Protein AF-A0A1H0E8E6-F1 (afdb_monomer)

Structure (mmCIF, N/CA/C/O backbone):
data_AF-A0A1H0E8E6-F1
#
_entry.id   AF-A0A1H0E8E6-F1
#
loop_
_atom_site.group_PDB
_atom_site.id
_atom_site.type_symbol
_atom_site.label_atom_id
_atom_site.label_alt_id
_atom_site.label_comp_id
_atom_site.label_asym_id
_atom_site.label_entity_id
_atom_site.label_seq_id
_atom_site.pdbx_PDB_ins_code
_atom_site.Cartn_x
_atom_site.Cartn_y
_atom_site.Cartn_z
_atom_site.occupancy
_atom_site.B_iso_or_equiv
_atom_site.auth_seq_id
_atom_site.auth_comp_id
_atom_site.auth_asym_id
_atom_site.auth_atom_id
_atom_site.pdbx_PDB_model_num
ATOM 1 N N . MET A 1 1 ? -6.137 29.095 34.465 1.00 36.78 1 MET A N 1
ATOM 2 C CA . MET A 1 1 ? -5.886 27.649 34.285 1.00 36.78 1 MET A CA 1
ATOM 3 C C . MET A 1 1 ? -6.067 27.337 32.809 1.00 36.78 1 MET A C 1
ATOM 5 O O . MET A 1 1 ? -7.173 27.470 32.305 1.00 36.78 1 MET A O 1
ATOM 9 N N . ALA A 1 2 ? -4.967 27.095 32.094 1.00 35.12 2 ALA A N 1
ATOM 10 C CA . ALA A 1 2 ? -4.982 26.910 30.646 1.00 35.12 2 ALA A CA 1
ATOM 11 C C . ALA A 1 2 ? -5.512 25.514 30.296 1.00 35.12 2 ALA A C 1
ATOM 13 O O . ALA A 1 2 ? -5.062 24.513 30.846 1.00 35.12 2 ALA A O 1
ATOM 14 N N . ASN A 1 3 ? -6.486 25.474 29.391 1.00 33.34 3 ASN A N 1
ATOM 15 C CA . ASN A 1 3 ? -7.165 24.266 28.952 1.00 33.34 3 ASN A CA 1
ATOM 16 C C . ASN A 1 3 ? -6.250 23.501 27.978 1.00 33.34 3 ASN A C 1
ATOM 18 O O . ASN A 1 3 ? -6.238 23.770 26.777 1.00 33.34 3 ASN A O 1
ATOM 22 N N . THR A 1 4 ? -5.441 22.570 28.484 1.00 39.91 4 THR A N 1
ATOM 23 C CA . THR A 1 4 ? -4.653 21.640 27.663 1.00 39.91 4 THR A CA 1
ATOM 24 C C . THR A 1 4 ? -5.557 20.525 27.152 1.00 39.91 4 THR A C 1
ATOM 26 O O . THR A 1 4 ? -5.502 19.396 27.630 1.00 39.91 4 THR A O 1
ATOM 29 N N . ASN A 1 5 ? -6.412 20.842 26.183 1.00 38.50 5 ASN A N 1
ATOM 30 C CA . ASN A 1 5 ? -7.108 19.827 25.398 1.00 38.50 5 ASN A CA 1
ATOM 31 C C . ASN A 1 5 ? -6.489 19.766 23.999 1.00 38.50 5 ASN A C 1
ATOM 33 O O . ASN A 1 5 ? -7.130 20.028 22.981 1.00 38.50 5 ASN A O 1
ATOM 37 N N . THR A 1 6 ? -5.189 19.466 23.963 1.00 39.91 6 THR A N 1
ATOM 38 C CA . THR A 1 6 ? -4.508 19.041 22.742 1.00 39.91 6 THR A CA 1
ATOM 39 C C . THR A 1 6 ? -4.968 17.616 22.480 1.00 39.91 6 THR A C 1
ATOM 41 O O . THR A 1 6 ? -4.371 16.659 22.959 1.00 39.91 6 THR A O 1
ATOM 44 N N . ALA A 1 7 ? -6.094 17.481 21.782 1.00 40.56 7 ALA A N 1
ATOM 45 C CA . ALA A 1 7 ? -6.591 16.201 21.315 1.00 40.56 7 ALA A CA 1
ATOM 46 C C . ALA A 1 7 ? -5.506 15.536 20.458 1.00 40.56 7 ALA A C 1
ATOM 48 O O . ALA A 1 7 ? -5.274 15.918 19.308 1.00 40.56 7 ALA A O 1
ATOM 49 N N . THR A 1 8 ? -4.828 14.546 21.032 1.00 44.50 8 THR A N 1
ATOM 50 C CA . THR A 1 8 ? -3.978 13.593 20.329 1.00 44.50 8 THR A CA 1
ATOM 51 C C . THR A 1 8 ? -4.896 12.817 19.392 1.00 44.50 8 THR A C 1
ATOM 53 O O . THR A 1 8 ? -5.482 11.804 19.760 1.00 44.50 8 THR A O 1
ATOM 56 N N . ALA A 1 9 ? -5.118 13.336 18.184 1.00 48.50 9 ALA A N 1
ATOM 57 C CA . ALA A 1 9 ? -5.729 12.559 17.122 1.00 48.50 9 ALA A CA 1
ATOM 58 C C . ALA A 1 9 ? -4.851 11.318 16.951 1.00 48.50 9 ALA A C 1
ATOM 60 O O . ALA A 1 9 ? -3.698 11.457 16.545 1.00 48.50 9 ALA A O 1
ATOM 61 N N . GLU A 1 10 ? -5.355 10.145 17.339 1.00 54.78 10 GLU A N 1
ATOM 62 C CA . GLU A 1 10 ? -4.597 8.897 17.291 1.00 54.78 10 GLU A CA 1
ATOM 63 C C . GLU A 1 10 ? -4.041 8.707 15.877 1.00 54.78 10 GLU A C 1
ATOM 65 O O . GLU A 1 10 ? -4.764 8.421 14.914 1.00 54.78 10 GLU A O 1
ATOM 70 N N . LEU A 1 11 ? -2.740 8.961 15.733 1.00 66.81 11 LEU A N 1
ATOM 71 C CA . LEU A 1 11 ? -2.023 8.796 14.483 1.00 66.81 11 LEU A CA 1
ATOM 72 C C . LEU A 1 11 ? -2.101 7.316 14.136 1.00 66.81 11 LEU A C 1
ATOM 74 O O . LEU A 1 11 ? -1.538 6.474 14.830 1.00 66.81 11 LEU A O 1
ATOM 78 N N . ARG A 1 12 ? -2.837 6.993 13.069 1.00 79.38 12 ARG A N 1
ATOM 79 C CA . ARG A 1 12 ? -2.950 5.607 12.615 1.00 79.38 12 ARG A CA 1
ATOM 80 C C . ARG A 1 12 ? -1.549 5.088 12.291 1.00 79.38 12 ARG A C 1
ATOM 82 O O . ARG A 1 12 ? -0.876 5.722 11.469 1.00 79.38 12 ARG A O 1
ATOM 89 N N . PRO A 1 13 ? -1.122 3.966 12.892 1.00 90.81 13 PRO A N 1
ATOM 90 C CA . PRO A 1 13 ? 0.206 3.439 12.654 1.00 90.81 13 PRO A CA 1
ATOM 91 C C . PRO A 1 13 ? 0.375 3.030 11.193 1.00 90.81 13 PRO A C 1
ATOM 93 O O . PRO A 1 13 ? -0.565 2.588 10.525 1.00 90.81 13 PRO A O 1
ATOM 96 N N . TYR A 1 14 ? 1.602 3.153 10.709 1.00 94.50 14 TYR A N 1
ATOM 97 C CA . TYR A 1 14 ? 2.005 2.682 9.399 1.00 94.50 14 TYR A CA 1
ATOM 98 C C . TYR A 1 14 ? 2.439 1.218 9.459 1.00 94.50 14 TYR A C 1
ATOM 100 O O . TYR A 1 14 ? 2.949 0.714 10.460 1.00 94.50 14 TYR A O 1
ATOM 108 N N . THR A 1 15 ? 2.226 0.533 8.343 1.00 96.31 15 THR A N 1
ATOM 109 C CA . THR A 1 15 ? 2.758 -0.794 8.048 1.00 96.31 15 THR A CA 1
ATOM 110 C C . THR A 1 15 ? 3.561 -0.713 6.760 1.00 96.31 15 THR A C 1
ATOM 112 O O . THR A 1 15 ? 3.029 -0.272 5.736 1.00 96.31 15 THR A O 1
ATOM 115 N N . VAL A 1 16 ? 4.820 -1.138 6.810 1.00 96.56 16 VAL A N 1
ATOM 116 C CA . VAL A 1 16 ? 5.648 -1.392 5.627 1.00 96.56 16 VAL A CA 1
ATOM 117 C C . VAL A 1 16 ? 5.399 -2.829 5.187 1.00 96.56 16 VAL A C 1
ATOM 119 O O . VAL A 1 16 ? 5.372 -3.749 6.006 1.00 96.56 16 VAL A O 1
ATOM 122 N N . TYR A 1 17 ? 5.164 -3.020 3.897 1.00 96.06 17 TYR A N 1
ATOM 123 C CA . TYR A 1 17 ? 4.836 -4.302 3.292 1.00 96.06 17 TYR A CA 1
ATOM 124 C C . TYR A 1 17 ? 5.606 -4.492 1.990 1.00 96.06 17 TYR A C 1
ATOM 126 O O . TYR A 1 17 ? 6.064 -3.533 1.363 1.00 96.06 17 TYR A O 1
ATOM 134 N N . VAL A 1 18 ? 5.683 -5.743 1.557 1.00 95.81 18 VAL A N 1
ATOM 135 C CA . VAL A 1 18 ? 6.229 -6.119 0.255 1.00 95.81 18 VAL A CA 1
ATOM 136 C C . VAL A 1 18 ? 5.173 -6.794 -0.603 1.00 95.81 18 VAL A C 1
ATOM 138 O O . VAL A 1 18 ? 4.293 -7.481 -0.083 1.00 95.81 18 VAL A O 1
ATOM 141 N N . LEU A 1 19 ? 5.256 -6.600 -1.918 1.00 96.12 19 LEU A N 1
ATOM 142 C CA . LEU A 1 19 ? 4.539 -7.408 -2.898 1.00 96.12 19 LEU A CA 1
ATOM 143 C C . LEU A 1 19 ? 5.484 -8.439 -3.496 1.00 96.12 19 LEU A C 1
ATOM 145 O O . LEU A 1 19 ? 6.613 -8.112 -3.859 1.00 96.12 19 LEU A O 1
ATOM 149 N N . TYR A 1 20 ? 4.991 -9.658 -3.647 1.00 94.44 20 TYR A N 1
ATOM 150 C CA . TYR A 1 20 ? 5.727 -10.771 -4.231 1.00 94.44 20 TYR A CA 1
ATOM 151 C C . TYR A 1 20 ? 4.773 -11.655 -5.034 1.00 94.44 20 TYR A C 1
ATOM 153 O O . TYR A 1 20 ? 3.546 -11.557 -4.911 1.00 94.44 20 TYR A O 1
ATOM 161 N N . VAL A 1 21 ? 5.343 -12.492 -5.893 1.00 92.44 21 VAL A N 1
ATOM 162 C CA . VAL A 1 21 ? 4.602 -13.523 -6.621 1.00 92.44 21 VAL A CA 1
ATOM 163 C C . VAL A 1 21 ? 4.651 -14.809 -5.817 1.00 92.44 21 VAL A C 1
ATOM 165 O O . VAL A 1 21 ? 5.698 -15.156 -5.281 1.00 92.44 21 VAL A O 1
ATOM 168 N N . ASP A 1 22 ? 3.537 -15.528 -5.755 1.00 82.81 22 ASP A N 1
ATOM 169 C CA . ASP A 1 22 ? 3.496 -16.826 -5.090 1.00 82.81 22 ASP A CA 1
ATOM 170 C C . ASP A 1 22 ? 4.581 -17.784 -5.622 1.00 82.81 22 ASP A C 1
ATOM 172 O O . ASP A 1 22 ? 4.783 -17.903 -6.835 1.00 82.81 22 ASP A O 1
ATOM 176 N N . GLY A 1 23 ? 5.311 -18.424 -4.706 1.00 75.38 23 GLY A N 1
ATOM 177 C CA . GLY A 1 23 ? 6.475 -19.261 -5.023 1.00 75.38 23 GLY A CA 1
ATOM 178 C C . GLY A 1 23 ? 7.781 -18.511 -5.334 1.00 75.38 23 GLY A C 1
ATOM 179 O O . GLY A 1 23 ? 8.785 -19.163 -5.606 1.00 75.38 23 GLY A O 1
ATOM 180 N N . ILE A 1 24 ? 7.808 -17.172 -5.280 1.00 77.50 24 ILE A N 1
ATOM 181 C CA . ILE A 1 24 ? 9.027 -16.357 -5.410 1.00 77.50 24 ILE A CA 1
ATOM 182 C C . ILE A 1 24 ? 9.332 -15.690 -4.065 1.00 77.50 24 ILE A C 1
ATOM 184 O O . ILE A 1 24 ? 8.506 -14.955 -3.527 1.00 77.50 24 ILE A O 1
ATOM 188 N N . SER A 1 25 ? 10.529 -15.936 -3.526 1.00 75.75 25 SER A N 1
AT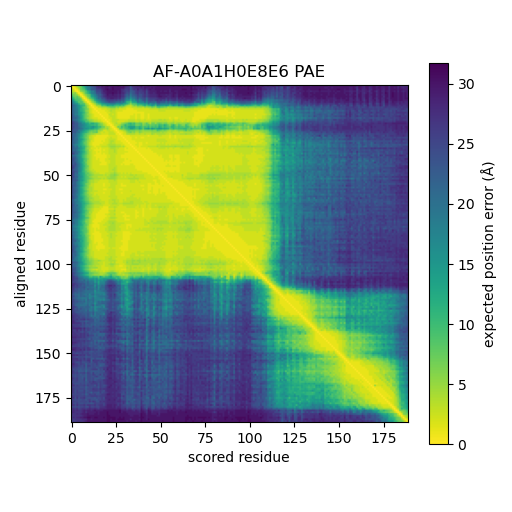OM 189 C CA . SER A 1 25 ? 10.959 -15.429 -2.213 1.00 75.75 25 SER A CA 1
ATOM 190 C C . SER A 1 25 ? 11.457 -13.983 -2.230 1.00 75.75 25 SER A C 1
ATOM 192 O O . SER A 1 25 ? 11.581 -13.372 -1.172 1.00 75.75 25 SER A O 1
ATOM 194 N N . VAL A 1 26 ? 11.737 -13.425 -3.411 1.00 86.44 26 VAL A N 1
ATOM 195 C CA . VAL A 1 26 ? 12.200 -12.041 -3.552 1.00 86.44 26 VAL A CA 1
ATOM 196 C C . VAL A 1 26 ? 11.030 -11.087 -3.803 1.00 86.44 26 VAL A C 1
ATOM 198 O O . VAL A 1 26 ? 10.140 -11.388 -4.609 1.00 86.44 26 VAL A O 1
ATOM 201 N N . PRO A 1 27 ? 11.003 -9.921 -3.140 1.00 91.06 27 PRO A N 1
ATOM 202 C CA . PRO A 1 27 ? 9.955 -8.946 -3.364 1.00 91.06 27 PRO A CA 1
ATOM 203 C C . PRO A 1 27 ? 10.128 -8.271 -4.720 1.00 91.06 27 PRO A C 1
ATOM 205 O O . PRO A 1 27 ? 11.232 -8.074 -5.215 1.00 91.06 27 PRO A O 1
ATOM 208 N N . SER A 1 28 ? 9.007 -7.874 -5.307 1.00 93.81 28 SER A N 1
ATOM 209 C CA . SER A 1 28 ? 8.963 -7.085 -6.538 1.00 93.81 28 SER A CA 1
ATOM 210 C C . SER A 1 28 ? 8.551 -5.639 -6.285 1.00 93.81 28 SER A C 1
ATOM 212 O O . SER A 1 28 ? 8.649 -4.816 -7.185 1.00 93.81 28 SER A O 1
ATOM 214 N N . TYR A 1 29 ? 8.061 -5.307 -5.091 1.00 95.50 29 TYR A N 1
ATOM 215 C CA . TYR A 1 29 ? 7.739 -3.936 -4.702 1.00 95.50 29 TYR A CA 1
ATOM 216 C C . TYR A 1 29 ? 7.734 -3.808 -3.182 1.00 95.50 29 TYR A C 1
ATOM 218 O O . TYR A 1 29 ? 7.258 -4.705 -2.488 1.00 95.50 29 TYR A O 1
ATOM 226 N N . VAL A 1 30 ? 8.206 -2.674 -2.684 1.00 95.44 30 VAL A N 1
ATOM 227 C CA . VAL A 1 30 ? 8.159 -2.278 -1.276 1.00 95.44 30 VAL A CA 1
ATOM 228 C C . VAL A 1 30 ? 7.249 -1.065 -1.165 1.00 95.44 30 VAL A C 1
ATOM 230 O O . VAL A 1 30 ? 7.343 -0.138 -1.970 1.00 95.44 30 VAL A O 1
ATOM 233 N N . GLY A 1 31 ? 6.355 -1.052 -0.186 1.00 94.50 31 GLY A N 1
ATOM 234 C CA . GLY A 1 31 ? 5.513 0.107 0.056 1.00 94.50 31 GLY A CA 1
ATOM 235 C C . GLY A 1 31 ? 5.091 0.220 1.507 1.00 94.50 31 GLY A C 1
ATOM 236 O O . GLY A 1 31 ? 5.227 -0.713 2.294 1.00 94.50 31 GLY A O 1
ATOM 237 N N . ARG A 1 32 ? 4.480 1.350 1.852 1.00 94.69 32 ARG A N 1
ATOM 238 C CA . ARG A 1 32 ? 3.861 1.559 3.167 1.00 94.69 32 ARG A CA 1
ATOM 239 C C . ARG A 1 32 ? 2.398 1.962 3.094 1.00 94.69 32 ARG A C 1
ATOM 241 O O . ARG A 1 32 ? 1.900 2.456 2.078 1.00 94.69 32 ARG A O 1
ATOM 248 N N . THR A 1 33 ? 1.669 1.733 4.180 1.00 94.12 33 THR A N 1
ATOM 249 C CA . THR A 1 33 ? 0.246 2.067 4.270 1.00 94.12 33 THR A CA 1
ATOM 250 C C . THR A 1 33 ? -0.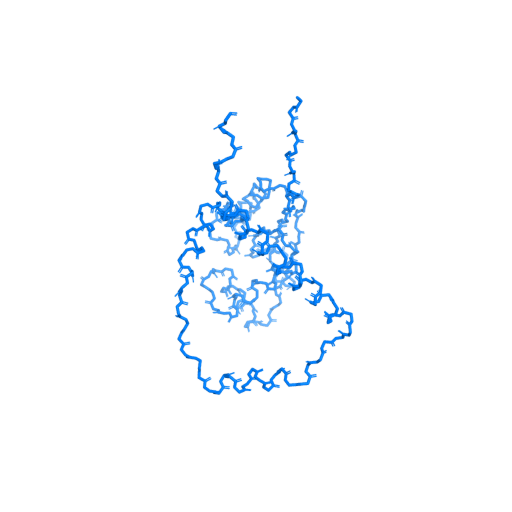212 2.280 5.714 1.00 94.12 33 THR A C 1
ATOM 252 O O . THR A 1 33 ? 0.333 1.683 6.629 1.00 94.12 33 THR A O 1
ATOM 255 N N . VAL A 1 34 ? -1.238 3.115 5.908 1.00 93.25 34 VAL A N 1
ATOM 256 C CA . VAL A 1 34 ? -2.005 3.240 7.171 1.00 93.25 34 VAL A CA 1
ATOM 257 C C . VAL A 1 34 ? -3.267 2.368 7.182 1.00 93.25 34 VAL A C 1
ATOM 259 O O . VAL A 1 34 ? -4.070 2.406 8.112 1.00 93.25 34 VAL A O 1
ATOM 262 N N . MET A 1 35 ? -3.527 1.665 6.079 1.00 92.75 35 MET A N 1
ATOM 263 C CA . MET A 1 35 ? -4.639 0.729 5.941 1.00 92.75 35 MET A CA 1
ATOM 264 C C . MET A 1 35 ? -4.134 -0.687 6.222 1.00 92.75 35 MET A C 1
ATOM 266 O O . MET A 1 35 ? -2.935 -0.920 6.313 1.00 92.75 35 MET A O 1
ATOM 270 N N . THR A 1 36 ? -5.031 -1.670 6.288 1.00 94.31 36 THR A N 1
ATOM 271 C CA . THR A 1 36 ? -4.580 -3.067 6.297 1.00 94.31 36 THR A CA 1
ATOM 272 C C . THR A 1 36 ? -3.896 -3.415 4.972 1.00 94.31 36 THR A C 1
ATOM 274 O O . THR A 1 36 ? -4.312 -2.947 3.904 1.00 94.31 36 THR A O 1
ATOM 277 N N . VAL A 1 37 ? -2.880 -4.279 5.024 1.00 95.75 37 VAL A N 1
ATOM 278 C CA . VAL A 1 37 ? -2.130 -4.729 3.837 1.00 95.75 37 VAL A CA 1
ATOM 279 C C . VAL A 1 37 ? -3.062 -5.347 2.789 1.00 95.75 37 VAL A C 1
ATOM 281 O O . VAL A 1 37 ? -2.960 -5.021 1.609 1.00 95.75 37 VAL A O 1
ATOM 284 N N . THR A 1 38 ? -4.071 -6.119 3.205 1.00 96.19 38 THR A N 1
ATOM 285 C CA . THR A 1 38 ? -5.103 -6.669 2.307 1.00 96.19 38 THR A CA 1
ATOM 286 C C . THR A 1 38 ? -5.880 -5.577 1.567 1.00 96.19 38 THR A C 1
ATOM 288 O O . THR A 1 38 ? -6.094 -5.670 0.356 1.00 96.19 38 THR A O 1
ATOM 291 N N . LYS A 1 39 ? -6.293 -4.505 2.264 1.00 96.25 39 LYS A N 1
ATOM 292 C CA . LYS A 1 39 ? -6.985 -3.371 1.628 1.00 96.25 39 LYS A CA 1
ATOM 293 C C . LYS A 1 39 ? -6.064 -2.652 0.646 1.00 96.25 39 LYS A C 1
ATOM 295 O O . LYS A 1 39 ? -6.514 -2.280 -0.438 1.00 96.25 39 LYS A O 1
ATOM 300 N N . ARG A 1 40 ? -4.785 -2.490 0.992 1.00 96.25 40 ARG A N 1
ATOM 301 C CA . ARG A 1 40 ? -3.792 -1.860 0.117 1.00 96.25 40 ARG A CA 1
ATOM 302 C C . ARG A 1 40 ? -3.502 -2.697 -1.132 1.00 96.25 40 ARG A C 1
ATOM 304 O O . ARG A 1 40 ? -3.492 -2.140 -2.226 1.00 96.25 40 ARG A O 1
ATOM 311 N N . LEU A 1 41 ? -3.373 -4.016 -0.999 1.00 96.88 41 LEU A N 1
ATOM 312 C CA . LEU A 1 41 ? -3.244 -4.940 -2.128 1.00 96.88 41 LEU A CA 1
ATOM 313 C C . LEU A 1 41 ? -4.448 -4.839 -3.074 1.00 96.88 41 LEU A C 1
ATOM 315 O O . LEU A 1 41 ? -4.281 -4.728 -4.288 1.00 96.88 41 LEU A O 1
ATOM 319 N N . ASN A 1 42 ? -5.667 -4.807 -2.532 1.00 97.12 42 ASN A N 1
ATOM 320 C CA . ASN A 1 42 ? -6.874 -4.631 -3.340 1.00 97.12 42 ASN A CA 1
ATOM 321 C C . ASN A 1 42 ? -6.922 -3.264 -4.037 1.00 97.12 42 ASN A C 1
ATOM 323 O O . ASN A 1 42 ? -7.373 -3.181 -5.180 1.00 97.12 42 ASN A O 1
ATOM 327 N N . ALA A 1 43 ? -6.434 -2.201 -3.393 1.00 96.12 43 ALA A N 1
ATOM 328 C CA . ALA A 1 43 ? -6.287 -0.897 -4.034 1.00 96.12 43 ALA A CA 1
ATOM 329 C C . ALA A 1 43 ? -5.317 -0.969 -5.226 1.00 96.12 43 ALA A C 1
ATOM 331 O O . ALA A 1 43 ? -5.690 -0.558 -6.321 1.00 96.12 43 ALA A O 1
ATOM 332 N N . HIS A 1 44 ? -4.141 -1.582 -5.059 1.00 96.81 44 HIS A N 1
ATOM 333 C CA . HIS A 1 44 ? -3.192 -1.793 -6.157 1.00 96.81 44 HIS A CA 1
ATOM 334 C C . HIS A 1 44 ? -3.788 -2.613 -7.308 1.00 96.81 44 HIS A C 1
ATOM 336 O O . HIS A 1 44 ? -3.681 -2.213 -8.465 1.00 96.81 44 HIS A O 1
ATOM 342 N N . ARG A 1 45 ? -4.495 -3.713 -7.011 1.00 96.50 45 ARG A N 1
ATOM 343 C CA . ARG A 1 45 ? -5.199 -4.519 -8.028 1.00 96.50 45 ARG A CA 1
ATOM 344 C C . ARG A 1 45 ? -6.233 -3.693 -8.797 1.00 96.50 45 ARG A C 1
ATOM 346 O O . ARG A 1 45 ? -6.338 -3.809 -10.018 1.00 96.50 45 ARG A O 1
ATOM 353 N N . ASN A 1 46 ? -6.992 -2.852 -8.096 1.00 96.81 46 ASN A N 1
ATOM 354 C CA . ASN A 1 46 ? -7.987 -1.981 -8.713 1.00 96.81 46 ASN A CA 1
ATOM 355 C C . ASN A 1 46 ? -7.351 -0.913 -9.608 1.00 96.81 46 ASN A C 1
ATOM 357 O O . ASN A 1 46 ? -7.837 -0.704 -10.716 1.00 96.81 46 ASN A O 1
ATOM 361 N N . GLU A 1 47 ? -6.277 -0.265 -9.164 1.00 96.31 47 GLU A N 1
ATOM 362 C CA . GLU A 1 47 ? -5.564 0.740 -9.962 1.00 96.31 47 GLU A CA 1
ATOM 363 C C . GLU A 1 47 ? -4.848 0.119 -11.170 1.00 96.31 47 GLU A C 1
ATOM 365 O O . GLU A 1 47 ? -4.900 0.670 -12.271 1.00 96.31 47 GLU A O 1
ATOM 370 N N . ALA A 1 48 ? -4.280 -1.080 -11.016 1.00 96.19 48 ALA A N 1
ATOM 371 C CA . ALA A 1 48 ? -3.730 -1.848 -12.127 1.00 96.19 48 ALA A CA 1
ATOM 372 C C . ALA A 1 48 ? -4.793 -2.171 -13.181 1.00 96.19 48 ALA A C 1
ATOM 374 O O . ALA A 1 48 ? -4.560 -1.936 -14.367 1.00 96.19 48 ALA A O 1
ATOM 375 N N . ARG A 1 49 ? -5.984 -2.614 -12.752 1.00 95.88 49 ARG A N 1
ATOM 376 C CA . ARG A 1 49 ? -7.131 -2.877 -13.638 1.00 95.88 49 ARG A CA 1
ATOM 377 C C . ARG A 1 49 ? -7.621 -1.626 -14.372 1.00 95.88 49 ARG A C 1
ATOM 379 O O . ARG A 1 49 ? -8.092 -1.743 -15.494 1.00 95.88 49 ARG A O 1
ATOM 386 N N . LYS A 1 50 ? -7.521 -0.446 -13.755 1.00 96.12 50 LYS A N 1
ATOM 387 C CA . LYS A 1 50 ? -7.888 0.837 -14.379 1.00 96.12 50 LYS A CA 1
ATOM 388 C C . LYS A 1 50 ? -6.846 1.357 -15.376 1.00 96.12 50 LYS A C 1
ATOM 390 O O . LYS A 1 50 ? -7.083 2.394 -15.983 1.00 96.12 50 LYS A O 1
ATOM 395 N N . GLY A 1 51 ? -5.705 0.683 -15.526 1.00 93.94 51 GLY A N 1
ATOM 396 C CA . GLY A 1 51 ? -4.646 1.119 -16.436 1.00 93.94 51 GLY A CA 1
ATOM 397 C C . GLY A 1 51 ? -3.767 2.232 -15.868 1.00 93.94 51 GLY A C 1
ATOM 398 O O . GLY A 1 51 ? -3.204 3.009 -16.629 1.00 93.94 51 GLY A O 1
ATOM 399 N N . SER A 1 52 ? -3.633 2.329 -14.540 1.00 94.56 52 SER A N 1
ATOM 400 C CA . SER A 1 52 ? -2.702 3.285 -13.933 1.00 94.56 52 SER A CA 1
ATOM 401 C C . SER A 1 52 ? -1.273 3.107 -14.496 1.00 94.56 52 SER A C 1
ATOM 403 O O . SER A 1 52 ? -0.837 1.956 -14.655 1.00 94.56 52 SER A O 1
ATOM 405 N N . PRO A 1 53 ? -0.547 4.213 -14.778 1.00 92.69 53 PRO A N 1
ATOM 406 C CA . PRO A 1 53 ? 0.742 4.183 -15.474 1.00 92.69 53 PRO A CA 1
ATOM 407 C C . PRO A 1 53 ? 1.936 3.865 -14.562 1.00 92.69 53 PRO A C 1
ATOM 409 O O . PRO A 1 53 ? 3.069 3.842 -15.026 1.00 92.69 53 PRO A O 1
ATOM 412 N N . TYR A 1 54 ? 1.725 3.653 -13.259 1.00 91.69 54 TYR A N 1
ATOM 413 C CA . TYR A 1 54 ? 2.836 3.368 -12.348 1.00 91.69 54 TYR A CA 1
ATOM 414 C C . TYR A 1 54 ? 3.451 1.980 -12.615 1.00 91.69 54 TYR A C 1
ATOM 416 O O . TYR A 1 54 ? 2.692 1.017 -12.769 1.00 91.69 54 TYR A O 1
ATOM 424 N N . PRO A 1 55 ? 4.790 1.825 -12.564 1.00 93.31 55 PRO A N 1
ATOM 425 C CA . PRO A 1 55 ? 5.459 0.556 -12.883 1.00 93.31 55 PRO A CA 1
ATOM 426 C C . PRO A 1 55 ? 4.998 -0.644 -12.054 1.00 93.31 55 PRO A C 1
ATOM 428 O O . PRO A 1 55 ? 4.825 -1.732 -12.593 1.00 93.31 55 PRO A O 1
ATOM 431 N N . VAL A 1 56 ? 4.691 -0.454 -10.766 1.00 94.44 56 VAL A N 1
ATOM 432 C CA . VAL A 1 56 ? 4.110 -1.520 -9.927 1.00 94.44 56 VAL A CA 1
ATOM 433 C C . VAL A 1 56 ? 2.782 -2.042 -10.492 1.00 94.44 56 VAL A C 1
ATOM 435 O O . VAL A 1 56 ? 2.511 -3.237 -10.451 1.00 94.44 56 VAL A O 1
ATOM 438 N N . HIS A 1 57 ? 1.952 -1.171 -11.067 1.00 96.06 57 HIS A N 1
ATOM 439 C CA . HIS A 1 57 ? 0.667 -1.554 -11.644 1.00 96.06 57 HIS A CA 1
ATOM 440 C C . HIS A 1 57 ? 0.832 -2.259 -12.991 1.00 96.06 57 HIS A C 1
ATOM 442 O O . HIS A 1 57 ? 0.095 -3.201 -13.275 1.00 96.06 57 HIS A O 1
ATOM 448 N N . GLU A 1 58 ? 1.807 -1.840 -13.795 1.00 94.81 58 GLU A N 1
ATOM 449 C CA . GLU A 1 58 ? 2.189 -2.543 -15.020 1.00 94.81 58 GLU A CA 1
ATOM 450 C C . GLU A 1 58 ? 2.730 -3.942 -14.725 1.00 94.81 58 GLU A C 1
ATOM 452 O O . GLU A 1 58 ? 2.250 -4.921 -15.297 1.00 94.81 58 GLU A O 1
ATOM 457 N N . TRP A 1 59 ? 3.648 -4.052 -13.765 1.00 95.06 59 TRP A N 1
ATOM 458 C CA . TRP A 1 59 ? 4.157 -5.330 -13.282 1.00 95.06 59 TRP A CA 1
ATOM 459 C C . TRP A 1 59 ? 3.018 -6.249 -12.820 1.00 95.06 59 TRP A C 1
ATOM 461 O O . TRP A 1 59 ? 2.941 -7.396 -13.256 1.00 95.06 59 TRP A O 1
ATOM 471 N N . MET A 1 60 ? 2.063 -5.744 -12.029 1.00 95.50 60 MET A N 1
ATOM 472 C CA . MET A 1 60 ? 0.905 -6.538 -11.599 1.00 95.50 60 MET A CA 1
ATOM 473 C C . MET A 1 60 ? 0.023 -7.011 -12.761 1.00 95.50 60 MET A C 1
ATOM 475 O O . MET A 1 60 ? -0.499 -8.126 -12.698 1.00 95.50 60 MET A O 1
ATOM 479 N N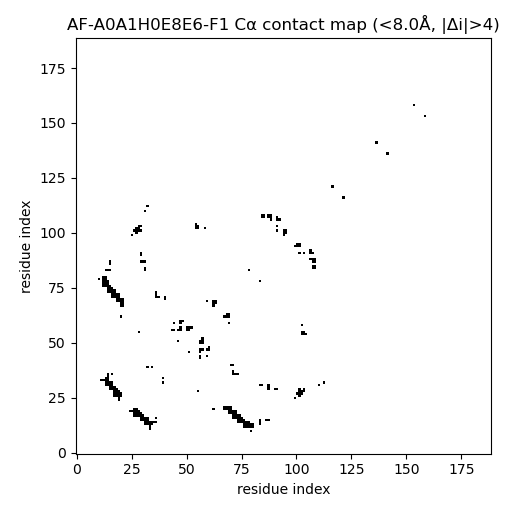 . ARG A 1 61 ? -0.164 -6.197 -13.813 1.00 96.25 61 ARG A N 1
ATOM 480 C CA . ARG A 1 61 ? -0.898 -6.624 -15.018 1.00 96.25 61 ARG A CA 1
ATOM 481 C C . ARG A 1 61 ? -0.172 -7.770 -15.719 1.00 96.25 61 ARG A C 1
ATOM 483 O O . ARG A 1 61 ? -0.792 -8.802 -15.951 1.00 96.25 61 ARG A O 1
ATOM 490 N N . ARG A 1 62 ? 1.142 -7.637 -15.925 1.00 94.50 62 ARG A N 1
ATOM 491 C CA . ARG A 1 62 ? 1.984 -8.683 -16.531 1.00 94.50 62 ARG A CA 1
ATOM 492 C C . ARG A 1 62 ? 1.957 -9.985 -15.732 1.00 94.50 62 ARG A C 1
ATOM 494 O O . ARG A 1 62 ? 1.830 -11.058 -16.310 1.00 94.50 62 ARG A O 1
ATOM 501 N N . MET A 1 63 ? 2.032 -9.908 -14.400 1.00 94.12 63 MET A N 1
ATOM 502 C CA . MET A 1 63 ? 1.939 -11.099 -13.546 1.00 94.12 63 MET A CA 1
ATOM 503 C C . MET A 1 63 ? 0.577 -11.782 -13.685 1.00 94.12 63 MET A C 1
ATOM 505 O O . MET A 1 63 ? 0.509 -13.003 -13.798 1.00 94.12 63 MET A O 1
ATOM 509 N N . LYS A 1 64 ? -0.509 -11.004 -13.740 1.00 93.62 64 LYS A N 1
ATOM 510 C CA . LYS A 1 64 ? -1.856 -11.542 -13.948 1.00 93.62 64 LYS A CA 1
ATOM 511 C C . LYS A 1 64 ? -2.004 -12.211 -15.319 1.00 93.62 64 LYS A C 1
ATOM 513 O O . LYS A 1 64 ? -2.590 -13.285 -15.394 1.00 93.62 64 LYS A O 1
ATOM 518 N N . GLU A 1 65 ? -1.493 -11.592 -16.382 1.00 94.19 65 GLU A N 1
ATOM 519 C CA . GLU A 1 65 ? -1.488 -12.157 -17.742 1.00 94.19 65 GLU A CA 1
ATOM 520 C C . GLU A 1 65 ? -0.705 -13.474 -17.806 1.00 94.19 65 GLU A C 1
ATOM 522 O O . GLU A 1 65 ? -1.131 -14.414 -18.467 1.00 94.19 65 GLU A O 1
ATOM 527 N N . ALA A 1 66 ? 0.375 -13.584 -17.030 1.00 93.00 66 ALA A N 1
ATOM 528 C CA . ALA A 1 66 ? 1.148 -14.813 -16.864 1.00 93.00 66 ALA A CA 1
ATOM 529 C C . ALA A 1 66 ? 0.495 -15.855 -15.926 1.00 93.00 66 ALA A C 1
ATOM 531 O O . ALA A 1 66 ? 1.143 -16.834 -15.552 1.00 93.00 66 ALA A O 1
ATOM 532 N N . GLY A 1 67 ? -0.753 -15.645 -15.485 1.00 93.56 67 GLY A N 1
ATOM 533 C CA . GLY A 1 67 ? -1.462 -16.553 -14.575 1.00 93.56 67 GLY A CA 1
ATOM 534 C C . GLY A 1 67 ? -0.878 -16.610 -13.158 1.00 93.56 67 GLY A C 1
ATOM 535 O O . GLY A 1 67 ? -1.131 -17.562 -12.424 1.00 93.56 67 GLY A O 1
ATOM 536 N N . LYS A 1 68 ? -0.073 -15.617 -12.763 1.00 92.94 68 LYS A N 1
ATOM 537 C CA . LYS A 1 68 ? 0.580 -15.556 -11.453 1.00 92.94 68 LYS A CA 1
ATOM 538 C C . LYS A 1 68 ? -0.244 -14.761 -10.443 1.00 92.94 68 LYS A C 1
ATOM 540 O O . LYS A 1 68 ? -0.867 -13.746 -10.764 1.00 92.94 68 LYS A O 1
ATOM 545 N N . THR A 1 69 ? -0.179 -15.188 -9.183 1.00 92.75 69 THR A N 1
ATOM 546 C CA . THR A 1 69 ? -0.858 -14.519 -8.069 1.00 92.75 69 THR A CA 1
ATOM 547 C C . THR A 1 69 ? 0.107 -13.610 -7.321 1.00 92.75 69 THR A C 1
ATOM 549 O O . THR A 1 69 ? 1.109 -14.065 -6.776 1.00 92.75 69 THR A O 1
ATOM 552 N N . VAL A 1 70 ? -0.226 -12.318 -7.262 1.00 94.94 70 VAL A N 1
ATOM 553 C CA . VAL A 1 70 ? 0.491 -11.332 -6.442 1.00 94.94 70 VAL A CA 1
ATOM 554 C C . VAL A 1 70 ? -0.084 -11.312 -5.030 1.00 94.94 70 VAL A C 1
ATOM 556 O O . VAL A 1 70 ? -1.295 -11.114 -4.851 1.00 94.94 70 VAL A O 1
ATOM 559 N N . GLN A 1 71 ? 0.797 -11.461 -4.047 1.00 94.56 71 GLN A N 1
ATOM 560 C CA . GLN A 1 71 ? 0.507 -11.401 -2.619 1.00 94.56 71 GLN A CA 1
ATOM 561 C C . GLN A 1 71 ? 1.176 -10.186 -1.970 1.00 94.56 71 GLN A C 1
ATOM 563 O O . GLN A 1 71 ? 2.047 -9.551 -2.564 1.00 94.56 71 GLN A O 1
ATOM 568 N N . ALA A 1 72 ? 0.730 -9.839 -0.762 1.00 95.50 72 ALA A N 1
ATOM 569 C CA . ALA A 1 72 ? 1.282 -8.742 0.020 1.00 95.50 72 ALA A CA 1
ATOM 570 C C . ALA A 1 72 ? 1.565 -9.208 1.450 1.00 95.50 72 ALA A C 1
ATOM 572 O O . ALA A 1 72 ? 0.652 -9.702 2.112 1.00 95.50 72 ALA A O 1
ATOM 573 N N . LEU A 1 73 ? 2.797 -9.015 1.919 1.00 94.81 73 LEU A N 1
ATOM 574 C CA . LEU A 1 73 ? 3.249 -9.434 3.247 1.00 94.81 73 LEU A CA 1
ATOM 575 C C . LEU A 1 73 ? 3.638 -8.203 4.083 1.00 94.81 73 LEU A C 1
ATOM 577 O O . LEU A 1 73 ? 4.479 -7.426 3.624 1.00 94.81 73 LEU A O 1
ATOM 581 N N . PRO A 1 74 ? 3.053 -7.986 5.277 1.00 96.12 74 PRO A N 1
ATOM 582 C CA . PRO A 1 74 ? 3.571 -6.995 6.219 1.00 96.12 74 PRO A CA 1
ATOM 583 C C . PRO A 1 74 ? 4.971 -7.400 6.694 1.00 96.12 74 PRO A C 1
ATOM 585 O O . PRO A 1 74 ? 5.172 -8.537 7.104 1.00 96.12 74 PRO A O 1
ATOM 588 N N . VAL A 1 75 ? 5.918 -6.462 6.661 1.00 95.31 75 VAL A N 1
ATOM 589 C CA . VAL A 1 75 ? 7.293 -6.671 7.148 1.00 95.31 75 VAL A CA 1
ATOM 590 C C . VAL A 1 75 ? 7.490 -5.982 8.495 1.00 95.31 75 VAL A C 1
ATOM 592 O O . VAL A 1 75 ? 7.973 -6.594 9.438 1.00 95.31 75 VAL A O 1
ATOM 595 N N . TYR A 1 76 ? 7.046 -4.728 8.605 1.00 96.19 76 TYR A N 1
ATOM 596 C CA . TYR A 1 76 ? 7.087 -3.959 9.848 1.00 96.19 76 TYR A CA 1
ATOM 597 C C . TYR A 1 76 ? 5.743 -3.277 10.082 1.00 96.19 76 TYR A C 1
ATOM 599 O O . TYR A 1 76 ? 5.163 -2.698 9.161 1.00 96.19 76 TYR A O 1
ATOM 607 N N . THR A 1 77 ? 5.246 -3.331 11.313 1.00 95.75 77 THR A N 1
ATOM 608 C CA . THR A 1 77 ? 3.939 -2.793 11.724 1.00 95.75 77 THR A CA 1
ATOM 609 C C . THR A 1 77 ? 4.095 -1.810 12.877 1.00 95.75 77 THR A C 1
ATOM 611 O O . THR A 1 77 ? 5.145 -1.767 13.505 1.00 95.75 77 THR A O 1
ATOM 614 N N . ALA A 1 78 ? 3.026 -1.078 13.204 1.00 94.25 78 ALA A N 1
ATOM 615 C CA . ALA A 1 78 ? 2.992 -0.164 14.351 1.00 94.25 78 ALA A CA 1
ATOM 616 C C . ALA A 1 78 ? 4.019 0.984 14.278 1.00 94.25 78 ALA A C 1
ATOM 618 O O . ALA A 1 78 ? 4.432 1.509 15.304 1.00 94.25 78 ALA A O 1
ATOM 619 N N . LEU A 1 79 ? 4.403 1.396 13.066 1.00 91.81 79 LEU A N 1
ATOM 620 C CA . LEU A 1 79 ? 5.412 2.431 12.864 1.00 91.81 79 LEU A CA 1
ATOM 621 C C . LEU A 1 79 ? 4.796 3.831 12.865 1.00 91.81 79 LEU A C 1
ATOM 623 O O . LEU A 1 79 ? 3.708 4.058 12.318 1.00 91.81 79 LEU A O 1
ATOM 627 N N . SER A 1 80 ? 5.533 4.805 13.387 1.00 90.88 80 SER A N 1
ATOM 628 C CA . SER A 1 80 ? 5.318 6.206 13.042 1.00 90.88 80 SER A CA 1
ATOM 629 C C . SER A 1 80 ? 5.590 6.439 11.551 1.00 90.88 80 SER A C 1
ATOM 631 O O . SER A 1 80 ? 6.138 5.596 10.834 1.00 90.88 80 SER A O 1
ATOM 633 N N . ARG A 1 81 ? 5.206 7.615 11.047 1.00 87.00 81 ARG A N 1
ATOM 634 C CA . ARG A 1 81 ? 5.464 7.967 9.647 1.00 87.00 81 ARG A CA 1
ATOM 635 C C . ARG A 1 81 ? 6.961 7.984 9.331 1.00 87.00 81 ARG A C 1
ATOM 637 O O . ARG A 1 81 ? 7.353 7.421 8.318 1.00 87.00 81 ARG A O 1
ATOM 644 N N . THR A 1 82 ? 7.760 8.628 10.178 1.00 87.38 82 THR A N 1
ATOM 645 C CA . THR A 1 82 ? 9.207 8.785 9.984 1.00 87.38 82 THR A CA 1
ATOM 646 C C . THR A 1 82 ? 9.926 7.445 10.026 1.00 87.38 82 THR A C 1
ATOM 648 O O . THR A 1 82 ? 10.782 7.193 9.185 1.00 87.38 82 THR A O 1
ATOM 651 N N . GLU A 1 83 ? 9.531 6.556 10.939 1.00 91.06 83 GLU A N 1
ATOM 652 C CA . GLU A 1 83 ? 10.062 5.190 10.987 1.00 91.06 83 GLU A CA 1
ATOM 653 C C . GLU A 1 83 ? 9.670 4.402 9.736 1.00 91.06 83 GLU A C 1
ATOM 655 O O . GLU A 1 83 ? 10.517 3.757 9.131 1.00 91.06 83 GLU A O 1
ATOM 660 N N . ALA A 1 84 ? 8.409 4.483 9.297 1.00 92.44 84 ALA A N 1
ATOM 661 C CA . ALA A 1 84 ? 7.967 3.797 8.086 1.00 92.44 84 ALA A CA 1
ATOM 662 C C . ALA A 1 84 ? 8.663 4.312 6.820 1.00 92.44 84 ALA A C 1
ATOM 664 O O . ALA A 1 84 ? 8.964 3.509 5.943 1.00 92.44 84 ALA A O 1
ATOM 665 N N . ASP A 1 85 ? 8.914 5.620 6.724 1.00 89.06 85 ASP A N 1
ATOM 666 C CA . ASP A 1 85 ? 9.687 6.222 5.633 1.00 89.06 85 ASP A CA 1
ATOM 667 C C . ASP A 1 85 ? 11.138 5.707 5.651 1.00 89.06 85 ASP A C 1
ATOM 669 O O . ASP A 1 85 ? 11.632 5.242 4.627 1.00 89.06 85 ASP A O 1
ATOM 673 N N . ALA A 1 86 ? 11.799 5.710 6.814 1.00 88.06 86 ALA A N 1
ATOM 674 C CA . ALA A 1 86 ? 13.172 5.221 6.952 1.00 88.06 86 ALA A CA 1
ATOM 675 C C . ALA A 1 86 ? 13.299 3.722 6.625 1.00 88.06 86 ALA A C 1
ATOM 677 O O . ALA A 1 86 ? 14.195 3.325 5.883 1.00 88.06 86 ALA A O 1
ATOM 678 N N . VAL A 1 87 ? 12.376 2.899 7.131 1.00 93.75 87 VAL A N 1
ATOM 679 C CA . VAL A 1 87 ? 12.337 1.453 6.870 1.00 93.75 87 VAL A CA 1
ATOM 680 C C . VAL A 1 87 ? 12.054 1.165 5.395 1.00 93.75 87 VAL A C 1
ATOM 682 O O . VAL A 1 87 ? 12.708 0.308 4.808 1.00 93.75 87 VAL A O 1
ATOM 685 N N . GLU A 1 88 ? 11.110 1.878 4.770 1.00 94.88 88 GLU A N 1
ATOM 686 C CA . GLU A 1 88 ? 10.835 1.750 3.333 1.00 94.88 88 GLU A CA 1
ATOM 687 C C . GLU A 1 88 ? 12.090 2.062 2.505 1.00 94.88 88 GLU A C 1
ATOM 689 O O . GLU A 1 88 ? 12.463 1.253 1.654 1.00 94.88 88 GLU A O 1
ATOM 694 N N . CYS A 1 89 ? 12.771 3.178 2.795 1.00 90.75 89 CYS A N 1
ATOM 695 C CA . CYS A 1 89 ? 14.010 3.554 2.115 1.00 90.75 89 CYS A CA 1
ATOM 696 C C . CYS A 1 89 ? 15.117 2.511 2.296 1.00 90.75 89 CYS A C 1
ATOM 698 O O . CYS A 1 89 ? 15.764 2.122 1.324 1.00 90.75 89 CYS A O 1
ATOM 700 N N . PHE A 1 90 ? 15.312 2.031 3.526 1.00 93.56 90 PHE A N 1
ATOM 701 C CA . PHE A 1 90 ? 16.319 1.022 3.840 1.00 93.56 90 PHE A CA 1
ATOM 702 C C . PHE A 1 90 ? 16.096 -0.265 3.038 1.00 93.56 90 PHE A C 1
ATOM 704 O O . PHE A 1 90 ? 16.996 -0.717 2.339 1.00 93.56 90 PHE A O 1
ATOM 711 N N . ILE A 1 91 ? 14.878 -0.815 3.049 1.00 94.50 91 ILE A N 1
ATOM 712 C CA . ILE A 1 91 ? 14.571 -2.063 2.334 1.00 94.50 91 ILE A CA 1
ATOM 713 C C . ILE A 1 91 ? 14.761 -1.894 0.816 1.00 94.50 91 ILE A C 1
ATOM 715 O O . ILE A 1 91 ? 15.284 -2.789 0.153 1.00 94.50 91 ILE A O 1
ATOM 719 N N . ILE A 1 92 ? 14.348 -0.755 0.249 1.00 93.62 92 ILE A N 1
ATOM 720 C CA . ILE A 1 92 ? 14.546 -0.457 -1.179 1.00 93.62 92 ILE A CA 1
ATOM 721 C C . ILE A 1 92 ? 16.040 -0.405 -1.519 1.00 93.62 92 ILE A C 1
ATOM 723 O O . ILE A 1 92 ? 16.449 -0.977 -2.533 1.00 93.62 92 ILE A O 1
ATOM 727 N N . ALA A 1 93 ? 16.845 0.257 -0.685 1.00 91.94 93 ALA A N 1
ATOM 728 C CA . ALA A 1 93 ? 18.288 0.358 -0.870 1.00 91.94 93 ALA A CA 1
ATOM 729 C C . ALA A 1 93 ? 18.968 -1.019 -0.808 1.00 91.94 93 ALA A C 1
ATOM 731 O O . ALA A 1 93 ? 19.724 -1.352 -1.718 1.00 91.94 93 ALA A O 1
ATOM 732 N N . GLU A 1 94 ? 18.628 -1.845 0.183 1.00 94.38 94 GLU A N 1
ATOM 733 C CA . GLU A 1 94 ? 19.168 -3.202 0.345 1.00 94.38 94 GLU A CA 1
ATOM 734 C C . GLU A 1 94 ? 18.886 -4.083 -0.882 1.00 94.38 94 GLU A C 1
ATOM 736 O O . GLU A 1 94 ? 19.798 -4.679 -1.457 1.00 94.38 94 GLU A O 1
ATOM 741 N N . TYR A 1 95 ? 17.637 -4.130 -1.360 1.00 93.75 95 TYR A N 1
ATOM 742 C CA . TYR A 1 95 ? 17.307 -4.943 -2.538 1.00 93.75 95 TYR A CA 1
ATOM 743 C C . TYR A 1 95 ? 17.973 -4.444 -3.819 1.00 93.75 95 TYR A C 1
ATOM 745 O O . TYR A 1 95 ? 18.358 -5.254 -4.664 1.00 93.75 95 TYR A O 1
ATOM 753 N N . ARG A 1 96 ? 18.165 -3.130 -3.961 1.00 93.00 96 ARG A N 1
ATOM 754 C CA . ARG A 1 96 ? 18.910 -2.568 -5.093 1.00 93.00 96 ARG A CA 1
ATOM 755 C C . ARG A 1 96 ? 20.403 -2.869 -5.009 1.00 93.00 96 ARG A C 1
ATOM 757 O O . ARG A 1 96 ? 20.990 -3.186 -6.040 1.00 93.00 96 ARG A O 1
ATOM 764 N N . ALA A 1 97 ? 20.993 -2.829 -3.815 1.00 94.00 97 ALA A N 1
ATOM 765 C CA . ALA A 1 97 ? 22.384 -3.222 -3.588 1.00 94.00 97 ALA A CA 1
ATOM 766 C C . ALA A 1 97 ? 22.616 -4.707 -3.917 1.00 94.00 97 ALA A C 1
ATOM 768 O O . ALA A 1 97 ? 23.654 -5.066 -4.462 1.00 94.00 97 ALA A O 1
ATOM 769 N N . MET A 1 98 ? 21.612 -5.557 -3.682 1.00 93.31 98 MET A N 1
ATOM 770 C CA . MET A 1 98 ? 21.609 -6.967 -4.090 1.00 93.31 98 MET A CA 1
ATOM 771 C C . MET A 1 98 ? 21.257 -7.195 -5.573 1.00 93.31 98 MET A C 1
ATOM 773 O O . MET A 1 98 ? 21.109 -8.340 -5.996 1.00 93.31 98 MET A O 1
ATOM 777 N N . HIS A 1 99 ? 21.086 -6.133 -6.368 1.00 92.50 99 HIS A N 1
ATOM 778 C CA . HIS A 1 99 ? 20.669 -6.194 -7.774 1.00 92.50 99 HIS A CA 1
ATOM 779 C C . HIS A 1 99 ? 19.340 -6.937 -8.017 1.00 92.50 99 HIS A C 1
ATOM 781 O O . HIS A 1 99 ? 19.098 -7.468 -9.103 1.00 92.50 99 HIS A O 1
ATOM 787 N N . VAL A 1 100 ? 18.443 -6.945 -7.027 1.00 90.62 100 VAL A N 1
ATOM 788 C CA . VAL A 1 100 ? 17.099 -7.513 -7.171 1.00 90.62 100 VAL A CA 1
ATOM 789 C C . VAL A 1 100 ? 16.212 -6.515 -7.925 1.00 90.62 100 VAL A C 1
ATOM 791 O O . VAL A 1 100 ? 16.079 -5.361 -7.501 1.00 90.62 100 VAL A O 1
ATOM 794 N N . PRO A 1 101 ? 15.566 -6.920 -9.035 1.00 88.50 101 PRO A N 1
ATOM 795 C CA . PRO A 1 101 ? 14.716 -6.025 -9.808 1.00 88.50 101 PRO A CA 1
ATOM 796 C C . PRO A 1 101 ? 13.395 -5.758 -9.072 1.00 88.50 101 PRO A C 1
ATOM 798 O O . PRO A 1 101 ? 12.452 -6.547 -9.141 1.00 88.50 101 PRO A O 1
ATOM 801 N N . ILE A 1 102 ? 13.314 -4.615 -8.389 1.00 92.88 102 ILE A N 1
ATOM 802 C CA . ILE A 1 102 ? 12.092 -4.120 -7.741 1.00 92.88 102 ILE A CA 1
ATOM 803 C C . ILE A 1 102 ? 11.438 -2.999 -8.563 1.00 92.88 102 ILE A C 1
ATOM 805 O O . ILE A 1 102 ? 12.109 -2.154 -9.146 1.00 92.88 102 ILE A O 1
ATOM 809 N N . ALA A 1 103 ? 10.106 -2.955 -8.582 1.00 92.38 103 ALA A N 1
ATOM 810 C CA . ALA A 1 103 ? 9.287 -2.003 -9.339 1.00 92.38 103 ALA A CA 1
ATOM 811 C C . ALA A 1 103 ? 9.209 -0.599 -8.702 1.00 92.38 103 ALA A C 1
ATOM 813 O O . ALA A 1 103 ? 8.468 0.268 -9.179 1.00 92.38 103 ALA A O 1
ATOM 814 N N . ASN A 1 104 ? 9.925 -0.370 -7.597 1.00 92.94 104 ASN A N 1
ATOM 815 C CA . ASN A 1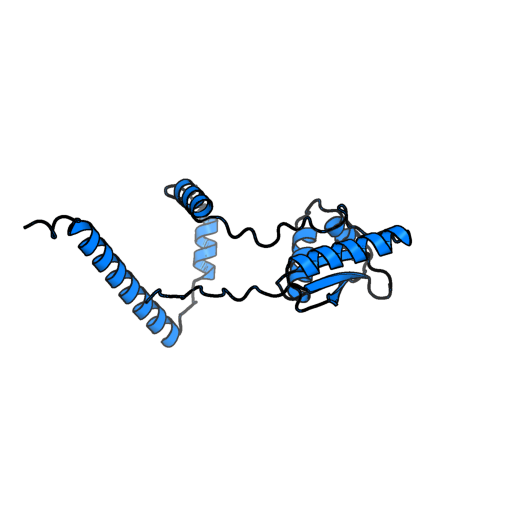 104 ? 10.041 0.933 -6.954 1.00 92.94 104 ASN A CA 1
ATOM 816 C C . ASN A 1 104 ? 10.807 1.902 -7.861 1.00 92.94 104 ASN A C 1
ATOM 818 O O . ASN A 1 104 ? 11.979 1.686 -8.160 1.00 92.94 104 ASN A O 1
ATOM 822 N N . VAL A 1 105 ? 10.146 2.991 -8.260 1.00 85.88 105 VAL A N 1
ATOM 823 C CA . VAL A 1 105 ? 10.762 4.059 -9.066 1.00 85.88 105 VAL A CA 1
ATOM 824 C C . VAL A 1 105 ? 11.652 4.943 -8.198 1.00 85.88 105 VAL A C 1
ATOM 826 O O . VAL A 1 105 ? 12.815 5.156 -8.512 1.00 85.88 105 VAL A O 1
ATOM 829 N N . ALA A 1 106 ? 11.107 5.430 -7.084 1.00 83.69 106 ALA A N 1
ATOM 830 C CA . ALA A 1 106 ? 11.827 6.263 -6.130 1.00 83.69 106 ALA A CA 1
ATOM 831 C C . ALA A 1 106 ? 12.519 5.419 -5.052 1.00 83.69 106 ALA A C 1
ATOM 833 O O . ALA A 1 106 ? 12.140 4.270 -4.814 1.00 83.69 106 ALA A O 1
ATOM 834 N N . ASP A 1 107 ? 13.471 6.039 -4.361 1.00 82.06 107 ASP A N 1
ATOM 835 C CA . ASP A 1 107 ? 14.253 5.434 -3.274 1.00 82.06 107 ASP A CA 1
ATOM 836 C C . ASP A 1 107 ? 13.428 5.170 -2.003 1.00 82.06 107 ASP A C 1
ATOM 838 O O . ASP A 1 107 ? 13.909 4.515 -1.091 1.00 82.06 107 ASP A O 1
ATOM 842 N N . GLY A 1 108 ? 12.181 5.647 -1.948 1.00 73.75 108 GLY A N 1
ATOM 843 C CA . GLY A 1 108 ? 11.309 5.603 -0.770 1.00 73.75 108 GLY A CA 1
ATOM 844 C C . GLY A 1 108 ? 10.971 7.007 -0.265 1.00 73.75 108 GLY A C 1
ATOM 845 O O . GLY A 1 108 ? 11.299 8.004 -0.914 1.00 73.75 108 GLY A O 1
ATOM 846 N N . GLY A 1 109 ? 10.213 7.113 0.832 1.00 59.66 109 GLY A N 1
ATOM 847 C CA . GLY A 1 109 ? 9.954 8.382 1.541 1.00 59.66 109 GLY A CA 1
ATOM 848 C C . GLY A 1 109 ? 9.006 9.376 0.846 1.00 59.66 109 GLY A C 1
ATOM 849 O O . GLY A 1 109 ? 8.482 10.302 1.463 1.00 59.66 109 GLY A O 1
ATOM 850 N N . SER A 1 110 ? 8.721 9.168 -0.439 1.00 61.34 110 SER A N 1
ATOM 851 C CA . SER A 1 110 ? 7.945 10.063 -1.313 1.00 61.34 110 SER A CA 1
ATOM 852 C C . SER A 1 110 ? 6.478 9.650 -1.478 1.00 61.34 110 SER A C 1
ATOM 854 O O . SER A 1 110 ? 5.754 10.179 -2.326 1.00 61.34 110 SER A O 1
ATOM 856 N N . GLY A 1 111 ? 5.989 8.729 -0.643 1.00 54.00 111 GLY A N 1
ATOM 857 C CA . GLY A 1 111 ? 4.565 8.436 -0.569 1.00 54.00 111 GLY A CA 1
ATOM 858 C C . GLY A 1 111 ? 3.793 9.688 -0.148 1.00 54.00 111 GLY A C 1
ATOM 859 O O . GLY A 1 111 ? 4.040 10.240 0.926 1.00 54.00 111 GLY A O 1
ATOM 860 N N . THR A 1 112 ? 2.820 10.122 -0.958 1.00 46.50 112 THR A N 1
ATOM 861 C CA . THR A 1 112 ? 1.828 11.146 -0.583 1.00 46.50 112 THR A CA 1
ATOM 862 C C . THR A 1 112 ? 0.915 10.580 0.510 1.00 46.50 112 THR A C 1
ATOM 864 O O . THR A 1 112 ? -0.248 10.248 0.299 1.00 46.50 112 THR A O 1
ATOM 867 N N . ALA A 1 113 ? 1.468 10.373 1.697 1.00 43.06 113 ALA A N 1
ATOM 868 C CA . ALA A 1 113 ? 0.766 9.829 2.835 1.00 43.06 113 ALA A CA 1
ATOM 869 C C . ALA A 1 113 ? 0.340 10.980 3.741 1.00 43.06 113 ALA A C 1
ATOM 871 O O . ALA A 1 113 ? 1.172 11.721 4.261 1.00 43.06 113 ALA A O 1
ATOM 872 N N . GLY A 1 114 ? -0.973 11.119 3.926 1.00 44.38 114 GLY A N 1
ATOM 873 C CA . GLY A 1 114 ? -1.523 11.950 4.991 1.00 44.38 114 GLY A CA 1
ATOM 874 C C . GLY A 1 114 ? -1.434 13.457 4.769 1.00 44.38 114 GLY A C 1
ATOM 875 O O . GLY A 1 114 ? -1.272 14.179 5.747 1.00 44.38 114 GLY A O 1
ATOM 876 N N . VAL A 1 115 ? -1.589 13.961 3.536 1.00 44.06 115 VAL A N 1
ATOM 877 C CA . VAL A 1 115 ? -1.967 15.377 3.368 1.00 44.06 115 VAL A CA 1
ATOM 878 C C . VAL A 1 115 ? -3.373 15.535 3.946 1.00 44.06 115 VAL A C 1
ATOM 880 O O . VAL A 1 115 ? -4.370 15.368 3.244 1.00 44.06 115 VAL A O 1
ATOM 883 N N . ILE A 1 116 ? -3.452 15.803 5.251 1.00 48.91 116 ILE A N 1
ATOM 884 C CA . ILE A 1 116 ? -4.628 16.401 5.870 1.00 48.91 116 ILE A CA 1
ATOM 885 C C . ILE A 1 116 ? -4.698 17.783 5.225 1.00 48.91 116 ILE A C 1
ATOM 887 O O . ILE A 1 116 ? -3.798 18.594 5.450 1.00 48.91 116 ILE A O 1
ATOM 891 N N . PRO A 1 117 ? -5.668 18.042 4.333 1.00 53.19 117 PRO A N 1
ATOM 892 C CA . PRO A 1 117 ? -5.716 19.323 3.659 1.00 53.19 117 PRO A CA 1
ATOM 893 C C . PRO A 1 117 ? -5.864 20.396 4.736 1.00 53.19 117 PRO A C 1
ATOM 895 O O . PRO A 1 117 ? -6.698 20.244 5.632 1.00 53.19 117 PRO A O 1
ATOM 898 N N . SER A 1 118 ? -5.054 21.454 4.665 1.00 68.62 118 SER A N 1
ATOM 899 C CA . SER A 1 118 ? -5.177 22.576 5.597 1.00 68.62 118 SER A CA 1
ATOM 900 C C . SER A 1 118 ? -6.617 23.099 5.600 1.00 68.62 118 SER A C 1
ATOM 902 O O . SER A 1 118 ? -7.330 22.966 4.599 1.00 68.62 118 SER A O 1
ATOM 904 N N . ALA A 1 119 ? -7.059 23.719 6.698 1.00 67.06 119 ALA A N 1
ATOM 905 C CA . ALA A 1 119 ? -8.388 24.336 6.759 1.00 67.06 119 ALA A CA 1
ATOM 906 C C . ALA A 1 119 ? -8.620 25.298 5.575 1.00 67.06 119 ALA A C 1
ATOM 908 O O . ALA A 1 119 ? -9.694 25.311 4.977 1.00 67.06 119 ALA A O 1
ATOM 909 N N . GLU A 1 120 ? -7.572 26.012 5.158 1.00 67.44 120 GLU A N 1
ATOM 910 C CA . GLU A 1 120 ? -7.565 26.860 3.966 1.00 67.44 120 GLU A CA 1
ATOM 911 C C . GLU A 1 120 ? -7.765 26.062 2.664 1.00 67.44 120 GLU A C 1
ATOM 913 O O . GLU A 1 120 ? -8.585 26.430 1.826 1.00 67.44 120 GLU A O 1
ATOM 918 N N . SER A 1 121 ? -7.078 24.927 2.501 1.00 68.56 121 SER A N 1
ATOM 919 C CA . SER A 1 121 ? -7.240 24.047 1.335 1.00 68.56 121 SER A CA 1
ATOM 920 C C . SER A 1 121 ? -8.639 23.430 1.266 1.00 68.56 121 SER A C 1
ATOM 922 O O . SER A 1 121 ? -9.203 23.279 0.179 1.00 68.56 121 SER A O 1
ATOM 924 N N . LEU A 1 122 ? -9.216 23.072 2.418 1.00 75.50 122 LEU A N 1
ATOM 925 C CA . LEU A 1 122 ? -10.601 22.609 2.517 1.00 75.50 122 LEU A CA 1
ATOM 926 C C . LEU A 1 122 ? -11.578 23.727 2.149 1.00 75.50 122 LEU A C 1
ATOM 928 O O . LEU A 1 122 ? -12.519 23.473 1.397 1.00 75.50 122 LEU A O 1
ATOM 932 N N . LYS A 1 123 ? -11.333 24.955 2.619 1.00 78.69 123 LYS A N 1
ATOM 933 C CA . LYS A 1 123 ? -12.148 26.134 2.310 1.00 78.69 123 LYS A CA 1
ATOM 934 C C . LYS A 1 123 ? -12.119 26.462 0.817 1.00 78.69 123 LYS A C 1
ATOM 936 O O . LYS A 1 123 ? -13.181 26.464 0.205 1.00 78.69 123 LYS A O 1
ATOM 941 N N . LYS A 1 124 ? -10.936 26.581 0.202 1.00 83.75 124 LYS A N 1
ATOM 942 C CA . LYS A 1 124 ? -10.784 26.815 -1.250 1.00 83.75 124 LYS A CA 1
ATOM 943 C C . LYS A 1 124 ? -11.488 25.744 -2.080 1.00 83.75 124 LYS A C 1
ATOM 945 O O . LYS A 1 124 ? -12.181 26.042 -3.048 1.00 83.75 124 LYS A O 1
ATOM 950 N N . ARG A 1 125 ? -11.353 24.472 -1.688 1.00 83.06 125 ARG A N 1
ATOM 951 C CA . ARG A 1 125 ? -12.035 23.358 -2.362 1.00 83.06 125 ARG A CA 1
ATOM 952 C C . ARG A 1 125 ? -13.551 23.432 -2.194 1.00 83.06 125 ARG A C 1
ATOM 954 O O . ARG A 1 125 ? -14.270 23.167 -3.151 1.00 83.06 125 ARG A O 1
ATOM 961 N N . SER A 1 126 ? -14.024 23.770 -0.996 1.00 84.69 126 SER A N 1
ATOM 962 C CA . SER A 1 126 ? -15.446 23.964 -0.707 1.00 84.69 126 SER A CA 1
ATOM 963 C C . SER A 1 126 ? -16.020 25.091 -1.564 1.00 84.69 126 SER A C 1
ATOM 965 O O . SER A 1 126 ? -17.003 24.874 -2.262 1.00 84.69 126 SER A O 1
ATOM 967 N N . GLU A 1 127 ? -15.356 26.246 -1.599 1.00 85.25 127 GLU A N 1
ATOM 968 C CA . GLU A 1 127 ? -15.733 27.408 -2.411 1.00 85.25 127 GLU A CA 1
ATOM 969 C C . GLU A 1 127 ? -15.763 27.073 -3.904 1.00 85.25 127 GLU A C 1
ATOM 971 O O . GLU A 1 127 ? -16.760 27.345 -4.563 1.00 85.25 127 GLU A O 1
ATOM 976 N N . ALA A 1 128 ? -14.744 26.380 -4.418 1.00 83.75 128 ALA A N 1
ATOM 977 C CA . ALA A 1 128 ? -14.692 25.967 -5.821 1.00 83.75 128 ALA A CA 1
ATOM 978 C C . ALA A 1 128 ? -15.791 24.959 -6.214 1.00 83.75 128 ALA A C 1
ATOM 980 O O . ALA A 1 128 ? -16.185 24.882 -7.378 1.00 83.75 128 ALA A O 1
ATOM 981 N N . GLN A 1 129 ? -16.273 24.141 -5.272 1.00 83.38 129 GLN A N 1
ATOM 982 C CA . GLN A 1 129 ? -17.371 23.198 -5.525 1.00 83.38 129 GLN A CA 1
ATOM 983 C C . GLN A 1 129 ? -18.749 23.813 -5.257 1.00 83.38 129 GLN A C 1
ATOM 985 O O . GLN A 1 129 ? -19.749 23.347 -5.814 1.00 83.38 129 GLN A O 1
ATOM 990 N N . LYS A 1 130 ? -18.829 24.847 -4.415 1.00 84.31 130 LYS A N 1
ATOM 991 C CA . LYS A 1 130 ? -20.076 25.529 -4.075 1.00 84.31 130 LYS A CA 1
ATOM 992 C C . LYS A 1 130 ? -20.618 26.227 -5.324 1.00 84.31 130 LYS A C 1
ATOM 994 O O . LYS A 1 130 ? -19.945 27.027 -5.954 1.00 84.31 130 LYS A O 1
ATOM 999 N N . GLY A 1 131 ? -21.847 25.888 -5.709 1.00 76.50 131 GLY A N 1
ATOM 1000 C CA . GLY A 1 131 ? -22.504 26.475 -6.883 1.00 76.50 131 GLY A CA 1
ATOM 1001 C C . GLY A 1 131 ? -22.117 25.858 -8.232 1.00 76.50 131 GLY A C 1
ATOM 1002 O O . GLY A 1 131 ? -22.684 26.246 -9.253 1.00 76.50 131 GLY A O 1
ATOM 1003 N N . ARG A 1 132 ? -21.227 24.855 -8.270 1.00 82.00 132 ARG A N 1
ATOM 1004 C CA . ARG A 1 132 ? -20.898 24.153 -9.517 1.00 82.00 132 ARG A CA 1
ATOM 1005 C C . ARG A 1 132 ? -22.114 23.368 -10.022 1.00 82.00 132 ARG A C 1
ATOM 1007 O O . ARG A 1 132 ? -22.456 22.311 -9.486 1.00 82.00 132 ARG A O 1
ATOM 1014 N N . LYS A 1 133 ? -22.769 23.877 -11.071 1.00 81.00 133 LYS A N 1
ATOM 1015 C CA . LYS A 1 133 ? -23.904 23.208 -11.724 1.00 81.00 133 LYS A CA 1
ATOM 1016 C C . LYS A 1 133 ? -23.413 21.917 -12.378 1.00 81.00 133 LYS A C 1
ATOM 1018 O O . LYS A 1 133 ? -22.506 21.930 -13.207 1.00 81.00 133 LYS A O 1
ATOM 1023 N N . ARG A 1 134 ? -23.992 20.785 -11.976 1.00 78.06 134 ARG A N 1
ATOM 1024 C CA . ARG A 1 134 ? -23.764 19.510 -12.664 1.00 78.06 134 ARG A CA 1
ATOM 1025 C C . ARG A 1 134 ? -24.512 19.533 -14.002 1.00 78.06 134 ARG A C 1
ATOM 1027 O O . ARG A 1 134 ? -25.606 20.096 -14.043 1.00 78.06 134 ARG A O 1
ATOM 1034 N N . PRO A 1 135 ? -23.960 18.926 -15.065 1.00 80.56 135 PRO A N 1
ATOM 1035 C CA . PRO A 1 135 ? -24.688 18.785 -16.318 1.00 80.56 135 PRO A CA 1
ATOM 1036 C C . PRO A 1 135 ? -25.989 17.995 -16.094 1.00 80.56 135 PRO A C 1
ATOM 1038 O O . PRO A 1 135 ? -26.054 17.178 -15.160 1.00 80.56 135 PRO A O 1
ATOM 1041 N N . PRO A 1 136 ? -27.023 18.227 -16.923 1.00 82.06 136 PRO A N 1
ATOM 1042 C CA . PRO A 1 136 ? -28.255 17.458 -16.855 1.00 82.06 136 PRO A CA 1
ATOM 1043 C C . PRO A 1 136 ? -27.939 15.970 -17.031 1.00 82.06 136 PRO A C 1
ATOM 1045 O O . PRO A 1 136 ? -27.135 15.573 -17.875 1.00 82.06 136 PRO A O 1
ATOM 1048 N N . ARG A 1 137 ? -28.539 15.140 -16.179 1.00 86.12 137 ARG A N 1
ATOM 1049 C CA . ARG A 1 137 ? -28.400 13.683 -16.259 1.00 86.12 137 ARG A CA 1
ATOM 1050 C C . ARG A 1 137 ? -29.327 13.167 -17.352 1.00 86.12 137 ARG A C 1
ATOM 1052 O O . ARG A 1 137 ? -30.454 13.643 -17.457 1.00 86.12 137 ARG A O 1
ATOM 1059 N N . ASN A 1 138 ? -28.866 12.198 -18.140 1.00 90.25 138 ASN A N 1
ATOM 1060 C CA . ASN A 1 138 ? -29.712 11.583 -19.159 1.00 90.25 138 ASN A CA 1
ATOM 1061 C C . ASN A 1 138 ? -30.864 10.782 -18.507 1.00 90.25 138 ASN A C 1
ATOM 1063 O O . ASN A 1 138 ? -30.772 10.335 -17.357 1.00 90.25 138 ASN A O 1
ATOM 1067 N N . ALA A 1 139 ? -31.968 10.626 -19.240 1.00 87.94 139 ALA A N 1
ATOM 1068 C CA . ALA A 1 139 ? -33.173 9.966 -18.735 1.00 87.94 139 ALA A CA 1
ATOM 1069 C C . ALA A 1 139 ? -32.924 8.491 -18.374 1.00 87.94 139 ALA A C 1
ATOM 1071 O O . ALA A 1 139 ? -33.413 8.006 -17.356 1.00 87.94 139 ALA A O 1
ATOM 1072 N N . GLU A 1 140 ? -32.094 7.805 -19.157 1.00 87.31 140 GLU A N 1
ATOM 1073 C CA . GLU A 1 140 ? -31.735 6.400 -18.957 1.00 87.31 140 GLU A CA 1
ATOM 1074 C C . GLU A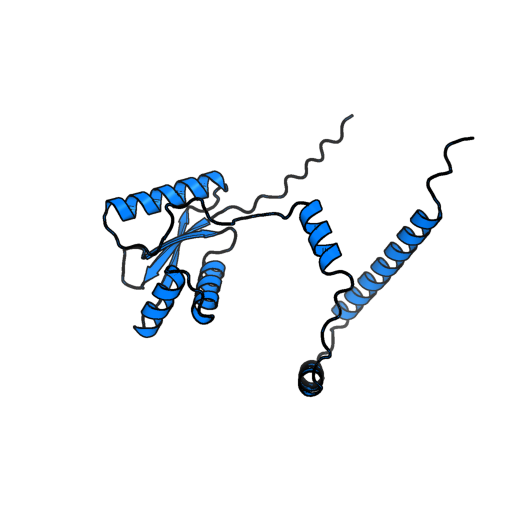 1 140 ? -30.995 6.165 -17.628 1.00 87.31 140 GLU A C 1
ATOM 1076 O O . GLU A 1 140 ? -31.305 5.241 -16.872 1.00 87.31 140 GLU A O 1
ATOM 1081 N N . TRP A 1 141 ? -30.056 7.046 -17.274 1.00 86.75 141 TRP A N 1
ATOM 1082 C CA . TRP A 1 141 ? -29.349 6.984 -15.997 1.00 86.75 141 TRP A CA 1
ATOM 1083 C C . TRP A 1 141 ? -30.307 7.217 -14.832 1.00 86.75 141 TRP A C 1
ATOM 1085 O O . TRP A 1 141 ? -30.225 6.511 -13.826 1.00 86.75 141 TRP A O 1
ATOM 1095 N N . CYS A 1 142 ? -31.238 8.167 -14.965 1.00 87.81 142 CYS A N 1
ATOM 1096 C CA . CYS A 1 142 ? -32.270 8.408 -13.958 1.00 87.81 142 CYS A CA 1
ATOM 1097 C C . CYS A 1 142 ? -33.170 7.176 -13.771 1.00 87.81 142 CYS A C 1
ATOM 1099 O O . CYS A 1 142 ? -33.394 6.764 -12.631 1.00 87.81 142 CYS A O 1
ATOM 1101 N N . ALA A 1 143 ? -33.603 6.544 -14.865 1.00 88.38 143 ALA A N 1
ATOM 1102 C CA . ALA A 1 143 ? -34.413 5.329 -14.835 1.00 88.38 143 ALA A CA 1
ATOM 1103 C C . ALA A 1 143 ? -33.678 4.168 -14.147 1.00 88.38 143 ALA A C 1
ATOM 1105 O O . ALA A 1 143 ? -34.232 3.538 -13.247 1.00 88.38 143 ALA A O 1
ATOM 1106 N N . ARG A 1 144 ? -32.398 3.942 -14.472 1.00 90.00 144 ARG A N 1
ATOM 1107 C CA . ARG A 1 144 ? -31.580 2.887 -13.849 1.00 90.00 144 ARG A CA 1
ATOM 1108 C C . ARG A 1 144 ? -31.416 3.080 -12.342 1.00 90.00 144 ARG A C 1
ATOM 1110 O O . ARG A 1 144 ? -31.498 2.121 -11.579 1.00 90.00 144 ARG A O 1
ATOM 1117 N N . ILE A 1 145 ? -31.185 4.316 -11.901 1.00 89.19 145 ILE A N 1
ATOM 1118 C CA . ILE A 1 145 ? -31.071 4.622 -10.470 1.00 89.19 145 ILE A CA 1
ATOM 1119 C C . ILE A 1 145 ? -32.414 4.446 -9.761 1.00 89.19 145 ILE A C 1
ATOM 1121 O O . ILE A 1 145 ? -32.435 3.923 -8.649 1.00 89.19 145 ILE A O 1
ATOM 1125 N N . SER A 1 146 ? -33.517 4.858 -10.389 1.00 88.12 146 SER A N 1
ATOM 1126 C CA . SER A 1 146 ? -34.862 4.654 -9.846 1.00 88.12 146 SER A CA 1
ATOM 1127 C C . SER A 1 146 ? -35.170 3.165 -9.690 1.00 88.12 146 SER A C 1
ATOM 1129 O O . SER A 1 146 ? -35.538 2.732 -8.603 1.00 88.12 146 SER A O 1
ATOM 1131 N N . ALA A 1 147 ? -34.928 2.369 -10.736 1.00 88.81 147 ALA A N 1
ATOM 1132 C CA . ALA A 1 147 ? -35.128 0.923 -10.717 1.00 88.81 147 ALA A CA 1
ATOM 1133 C C . ALA A 1 147 ? -34.298 0.244 -9.617 1.00 88.81 147 ALA A C 1
ATOM 1135 O O . ALA A 1 147 ? -34.822 -0.563 -8.859 1.00 88.81 147 ALA A O 1
ATOM 1136 N N . SER A 1 148 ? -33.030 0.636 -9.455 1.00 86.25 148 SER A N 1
ATOM 1137 C CA . SER A 1 148 ? -32.149 0.085 -8.415 1.00 86.25 148 SER A CA 1
ATOM 1138 C C . SER A 1 148 ? -32.585 0.418 -6.983 1.00 86.25 148 SER A C 1
ATOM 1140 O O . SER A 1 148 ? -32.134 -0.249 -6.054 1.00 86.25 148 SER A O 1
ATOM 1142 N N . LYS A 1 149 ? -33.385 1.470 -6.784 1.00 86.56 149 LYS A N 1
ATOM 1143 C CA . LYS A 1 149 ? -33.886 1.893 -5.466 1.00 86.56 149 LYS A CA 1
ATOM 1144 C C . LYS A 1 149 ? -35.316 1.435 -5.200 1.00 86.56 149 LYS A C 1
ATOM 1146 O O . LYS A 1 149 ? -35.814 1.589 -4.086 1.00 86.56 149 LYS A O 1
ATOM 1151 N N . LEU A 1 150 ? -35.993 0.905 -6.211 1.00 85.50 150 LEU A N 1
ATOM 1152 C CA . LEU A 1 150 ? -37.346 0.406 -6.064 1.00 85.50 150 LEU A CA 1
ATOM 1153 C C . LEU A 1 150 ? -37.314 -0.842 -5.169 1.00 85.50 150 LEU A C 1
ATOM 1155 O O . LEU A 1 150 ? -36.550 -1.769 -5.413 1.00 85.50 150 LEU A O 1
ATOM 1159 N N . GLY A 1 151 ? -38.104 -0.834 -4.095 1.00 78.31 151 GLY A N 1
ATOM 1160 C CA . GLY A 1 151 ? -38.173 -1.934 -3.125 1.00 78.31 151 GLY A CA 1
ATOM 1161 C C . GLY A 1 151 ? -37.154 -1.872 -1.981 1.00 78.31 151 GLY A C 1
ATOM 1162 O O . GLY A 1 151 ? -37.273 -2.638 -1.025 1.00 78.31 151 GLY A O 1
ATOM 1163 N N . THR A 1 152 ? -36.191 -0.942 -1.997 1.00 78.19 152 THR A N 1
ATOM 1164 C CA . THR A 1 152 ? -35.316 -0.746 -0.832 1.00 78.19 152 THR A CA 1
ATOM 1165 C C . THR A 1 152 ? -36.079 -0.001 0.259 1.00 78.19 152 THR A C 1
ATOM 1167 O O . THR A 1 152 ? -36.315 1.202 0.141 1.00 78.19 152 THR A O 1
ATOM 1170 N N . THR A 1 153 ? -36.455 -0.708 1.325 1.00 84.44 153 THR A N 1
ATOM 1171 C CA . THR A 1 153 ? -37.149 -0.122 2.478 1.00 84.44 153 THR A CA 1
ATOM 1172 C C . THR A 1 153 ? -36.190 -0.051 3.659 1.00 84.44 153 THR A C 1
ATOM 1174 O O . THR A 1 153 ? -35.500 -1.019 3.968 1.00 84.44 153 THR A O 1
ATOM 1177 N N . HIS A 1 154 ? -36.119 1.102 4.323 1.00 83.94 154 HIS A N 1
ATOM 1178 C CA . HIS A 1 154 ? -35.363 1.217 5.569 1.00 83.94 154 HIS A CA 1
ATOM 1179 C C . HIS A 1 154 ? -36.090 0.485 6.697 1.00 83.94 154 HIS A C 1
ATOM 1181 O O . HIS A 1 154 ? -37.314 0.592 6.805 1.00 83.94 154 HIS A O 1
ATOM 1187 N N . THR A 1 155 ? -35.328 -0.204 7.550 1.00 89.19 155 THR A N 1
ATOM 1188 C CA . THR A 1 155 ? -35.842 -0.767 8.806 1.00 89.19 155 THR A CA 1
ATOM 1189 C C . THR A 1 155 ? -36.367 0.349 9.712 1.00 89.19 155 THR A C 1
ATOM 1191 O O . THR A 1 155 ? -35.926 1.497 9.601 1.00 89.19 155 THR A O 1
ATOM 1194 N N . GLU A 1 156 ? -37.289 0.030 10.621 1.00 86.62 156 GLU A N 1
ATOM 1195 C CA . GLU A 1 156 ? -37.862 1.016 11.553 1.00 86.62 156 GLU A CA 1
ATOM 1196 C C . GLU A 1 156 ? -36.787 1.715 12.397 1.00 86.62 156 GLU A C 1
ATOM 1198 O O . GLU A 1 156 ? -36.803 2.937 12.546 1.00 86.62 156 GLU A O 1
ATOM 1203 N N . GLU A 1 157 ? -35.783 0.969 12.858 1.00 88.06 157 GLU A N 1
ATOM 1204 C CA . GLU A 1 157 ? -34.634 1.520 13.580 1.00 88.06 157 GLU A CA 1
ATOM 1205 C C . GLU A 1 157 ? -33.856 2.535 12.727 1.00 88.06 157 GLU A C 1
ATOM 1207 O O . GLU A 1 157 ? -33.601 3.6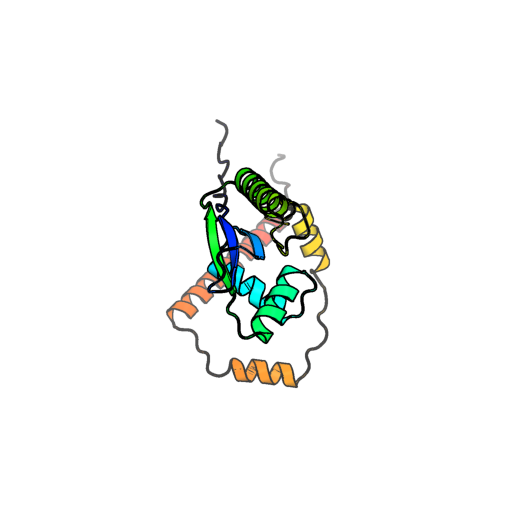64 13.151 1.00 88.06 157 GLU A O 1
ATOM 1212 N N . THR A 1 158 ? -33.554 2.178 11.475 1.00 86.88 158 THR A N 1
ATOM 1213 C CA . THR A 1 158 ? -32.858 3.075 10.543 1.00 86.88 158 THR A CA 1
ATOM 1214 C C . THR A 1 158 ? -33.693 4.322 10.257 1.00 86.88 158 THR A C 1
ATOM 1216 O O . THR A 1 158 ? -33.166 5.435 10.214 1.00 86.88 158 THR A O 1
ATOM 1219 N N . ARG A 1 159 ? -35.011 4.164 10.093 1.00 88.69 159 ARG A N 1
ATOM 1220 C CA . ARG A 1 159 ? -35.936 5.278 9.860 1.00 88.69 159 ARG A CA 1
ATOM 1221 C C . ARG A 1 159 ? -35.966 6.231 11.056 1.00 88.69 159 ARG A C 1
ATOM 1223 O O . ARG A 1 159 ? -35.926 7.449 10.860 1.00 88.69 159 A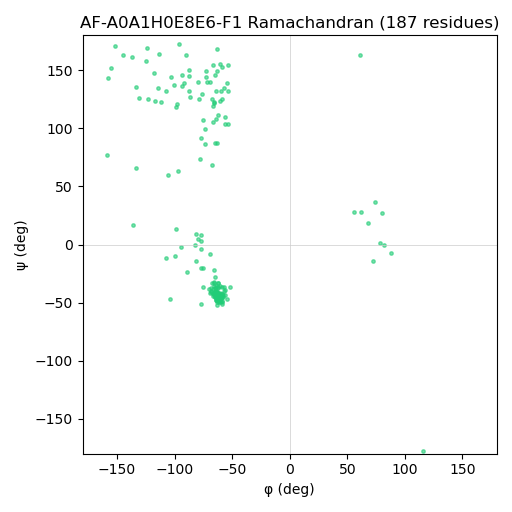RG A O 1
ATOM 1230 N N . ARG A 1 160 ? -35.974 5.696 12.279 1.00 89.75 160 ARG A N 1
ATOM 1231 C CA . ARG A 1 160 ? -35.920 6.485 13.514 1.00 89.75 160 ARG A CA 1
ATOM 1232 C C . ARG A 1 160 ? -34.618 7.280 13.621 1.00 89.75 160 ARG A C 1
ATOM 1234 O O . ARG A 1 160 ? -34.683 8.495 13.800 1.00 89.75 160 ARG A O 1
ATOM 1241 N N . LEU A 1 161 ? -33.467 6.644 13.396 1.00 89.81 161 LEU A N 1
ATOM 1242 C CA . LEU A 1 161 ? -32.157 7.310 13.416 1.00 89.81 161 LEU A CA 1
ATOM 1243 C C . LEU A 1 161 ? -32.051 8.425 12.362 1.00 89.81 161 LEU A C 1
ATOM 1245 O O . LEU A 1 161 ? -31.544 9.513 12.642 1.00 89.81 161 LEU A O 1
ATOM 1249 N N . ILE A 1 162 ? -32.567 8.190 11.149 1.00 88.50 162 ILE A N 1
ATOM 1250 C CA . ILE A 1 162 ? -32.618 9.211 10.091 1.00 88.50 162 ILE A CA 1
ATOM 1251 C C . ILE A 1 162 ? -33.497 10.396 10.518 1.00 88.50 162 ILE A C 1
ATOM 1253 O O . ILE A 1 162 ? -33.112 11.552 10.315 1.00 88.50 162 ILE A O 1
ATOM 1257 N N . SER A 1 163 ? -34.659 10.128 11.119 1.00 90.94 163 SER A N 1
ATOM 1258 C CA . SER A 1 163 ? -35.574 11.163 11.613 1.00 90.94 163 SER A CA 1
ATOM 1259 C C . SER A 1 163 ? -34.933 12.004 12.721 1.00 90.94 163 SER A C 1
ATOM 1261 O O . SER A 1 163 ? -34.921 13.233 12.628 1.00 90.94 163 SER A O 1
ATOM 1263 N N . GLU A 1 164 ? -34.340 11.369 13.733 1.00 89.94 164 GLU A N 1
ATOM 1264 C CA . GLU A 1 164 ? -33.669 12.051 14.848 1.00 89.94 164 GLU A CA 1
ATOM 1265 C C . GLU A 1 164 ? -32.512 12.928 14.350 1.00 89.94 164 GLU A C 1
ATOM 1267 O O . GLU A 1 164 ? -32.432 14.112 14.689 1.00 89.94 164 GLU A O 1
ATOM 1272 N N . ARG A 1 165 ? -31.680 12.401 13.444 1.00 87.81 165 ARG A N 1
ATOM 1273 C CA . ARG A 1 165 ? -30.571 13.152 12.842 1.00 87.81 165 ARG A CA 1
ATOM 1274 C C . ARG A 1 165 ? -31.052 14.349 12.023 1.00 87.81 165 ARG A C 1
ATOM 1276 O O . ARG A 1 165 ? -30.453 15.422 12.093 1.00 87.81 165 ARG A O 1
ATOM 1283 N N . THR A 1 166 ? -32.128 14.178 11.257 1.00 89.62 166 THR A N 1
ATOM 1284 C CA . THR A 1 166 ? -32.728 15.259 10.463 1.00 89.62 166 THR A CA 1
ATOM 1285 C C . THR A 1 166 ? -33.266 16.364 11.368 1.00 89.62 166 THR A C 1
ATOM 1287 O O . THR A 1 166 ? -32.950 17.534 11.156 1.00 89.62 166 THR A O 1
ATOM 1290 N N . LYS A 1 167 ? -34.018 16.006 12.417 1.00 88.69 167 LYS A N 1
ATOM 1291 C CA . LYS A 1 167 ? -34.557 16.964 13.395 1.00 88.69 167 LYS A CA 1
ATOM 1292 C C . LYS A 1 167 ? -33.444 17.732 14.108 1.00 88.69 167 LYS A C 1
ATOM 1294 O O . LYS A 1 167 ? -33.504 18.959 14.169 1.00 88.69 167 LYS A O 1
ATOM 1299 N N . ALA A 1 168 ? -32.402 17.038 14.566 1.00 85.12 168 ALA A N 1
ATOM 1300 C CA . ALA A 1 168 ? -31.238 17.662 15.194 1.00 85.12 168 ALA A CA 1
ATOM 1301 C C . ALA A 1 168 ? -30.512 18.623 14.236 1.00 85.12 168 ALA A C 1
ATOM 1303 O O . ALA A 1 168 ? -30.167 19.743 14.613 1.00 85.12 168 ALA A O 1
ATOM 1304 N N . GLY A 1 169 ? -30.338 18.229 12.969 1.00 86.50 169 GLY A N 1
ATOM 1305 C CA . GLY A 1 169 ? -29.742 19.081 11.939 1.00 86.50 169 GLY A CA 1
ATOM 1306 C C . GLY A 1 169 ? -30.545 20.360 11.679 1.00 86.50 169 GLY A C 1
ATOM 1307 O O . GLY A 1 169 ? -29.962 21.441 11.590 1.00 86.50 169 GLY A O 1
ATOM 1308 N N . ILE A 1 170 ? -31.876 20.254 11.615 1.00 87.19 170 ILE A N 1
ATOM 1309 C CA . ILE A 1 170 ? -32.780 21.401 11.438 1.00 87.19 170 ILE A CA 1
ATOM 1310 C C . ILE A 1 170 ? -32.717 22.337 12.649 1.00 87.19 170 ILE A C 1
ATOM 1312 O O . ILE A 1 170 ? -32.602 23.550 12.471 1.00 87.19 170 ILE A O 1
ATOM 1316 N N . ALA A 1 171 ? -32.750 21.797 13.870 1.00 84.44 171 ALA A N 1
ATOM 1317 C CA . ALA A 1 171 ? -32.632 22.591 15.092 1.00 84.44 171 ALA A CA 1
ATOM 1318 C C . ALA A 1 171 ? -31.297 23.357 15.139 1.00 84.44 171 ALA A C 1
ATOM 1320 O O . ALA A 1 171 ? -31.285 24.568 15.351 1.00 84.44 171 ALA A O 1
ATOM 1321 N N . ALA A 1 172 ? -30.183 22.691 14.824 1.00 80.94 172 ALA A N 1
ATOM 1322 C CA . ALA A 1 172 ? -28.862 23.315 14.777 1.00 80.94 172 ALA A CA 1
ATOM 1323 C C . ALA A 1 172 ? -28.721 24.365 13.658 1.00 80.94 172 ALA A C 1
ATOM 1325 O O . ALA A 1 172 ? -27.974 25.333 13.797 1.00 80.94 172 ALA A O 1
ATOM 1326 N N . ALA A 1 173 ? -29.397 24.184 12.520 1.00 81.12 173 ALA A N 1
ATOM 1327 C CA . ALA A 1 173 ? -29.434 25.192 11.459 1.00 81.1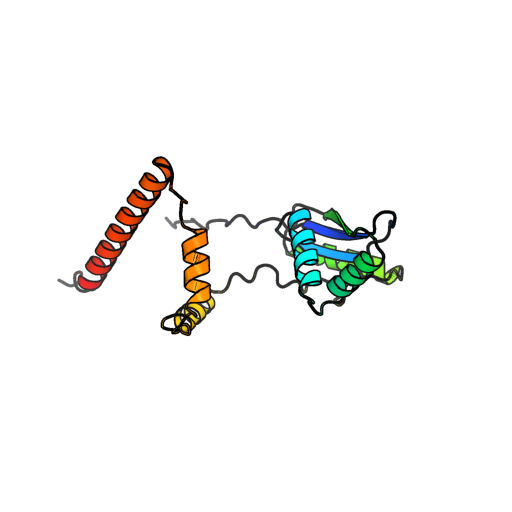2 173 ALA A CA 1
ATOM 1328 C C . ALA A 1 173 ? -30.225 26.438 11.891 1.00 81.12 173 ALA A C 1
ATOM 1330 O O . ALA A 1 173 ? -29.780 27.558 11.648 1.00 81.12 173 ALA A O 1
ATOM 1331 N N . ARG A 1 174 ? -31.359 26.250 12.581 1.00 85.00 174 ARG A N 1
ATOM 1332 C CA . ARG A 1 174 ? -32.162 27.351 13.136 1.00 85.00 174 ARG A CA 1
ATOM 1333 C C . ARG A 1 174 ? -31.406 28.128 14.212 1.00 85.00 174 ARG A C 1
ATOM 1335 O O . ARG A 1 174 ? -31.386 29.349 14.144 1.00 85.00 174 ARG A O 1
ATOM 1342 N N . ALA A 1 175 ? -30.737 27.436 15.134 1.00 77.81 175 ALA A N 1
ATOM 1343 C CA . ALA A 1 175 ? -29.923 28.070 16.172 1.00 77.81 175 ALA A CA 1
ATOM 1344 C C . ALA A 1 175 ? -28.779 28.910 15.578 1.00 77.81 175 ALA A C 1
ATOM 1346 O O . ALA A 1 175 ? -28.572 30.043 15.996 1.00 77.81 175 ALA A O 1
ATOM 1347 N N . ARG A 1 176 ? -28.091 28.401 14.544 1.00 79.69 176 ARG A N 1
ATOM 1348 C CA . ARG A 1 176 ? -27.055 29.165 13.825 1.00 79.69 176 ARG A CA 1
ATOM 1349 C C . ARG A 1 176 ? -27.608 30.420 13.164 1.00 79.69 176 ARG A C 1
ATOM 1351 O O . ARG A 1 176 ? -27.016 31.479 13.306 1.00 79.69 176 ARG A O 1
ATOM 1358 N N . LYS A 1 177 ? -28.761 30.312 12.501 1.00 79.81 177 LYS A N 1
ATOM 1359 C CA . LYS A 1 177 ? -29.414 31.463 11.867 1.00 79.81 177 LYS A CA 1
ATOM 1360 C C . LYS A 1 177 ? -29.887 32.502 12.895 1.00 79.81 177 LYS A C 1
ATOM 1362 O O . LYS A 1 177 ? -29.816 33.690 12.615 1.00 79.81 177 LYS A O 1
ATOM 1367 N N . ALA A 1 178 ? -30.351 32.066 14.068 1.00 76.06 178 ALA A N 1
ATOM 1368 C CA . ALA A 1 178 ? -30.734 32.958 15.164 1.00 76.06 178 ALA A CA 1
ATOM 1369 C C . ALA A 1 178 ? -29.518 33.671 15.784 1.00 76.06 178 ALA A C 1
ATOM 1371 O O . ALA A 1 178 ? -29.582 34.869 16.020 1.00 76.06 178 ALA A O 1
ATOM 1372 N N . ALA A 1 179 ? -28.402 32.961 15.981 1.00 72.19 179 ALA A N 1
ATOM 1373 C CA . ALA A 1 179 ? -27.153 33.548 16.470 1.00 72.19 179 ALA A CA 1
ATOM 1374 C C . ALA A 1 179 ? -26.531 34.535 15.463 1.00 72.19 179 ALA A C 1
ATOM 1376 O O . ALA A 1 179 ? -26.033 35.581 15.855 1.00 72.19 179 ALA A O 1
ATOM 1377 N N . GLU A 1 180 ? -26.600 34.236 14.164 1.00 76.88 180 GLU A N 1
ATOM 1378 C CA . GLU A 1 180 ? -26.141 35.135 13.095 1.00 76.88 180 GLU A CA 1
ATOM 1379 C C . GLU A 1 180 ? -27.018 36.396 12.983 1.00 76.88 180 GLU A C 1
ATOM 1381 O O . GLU A 1 180 ? -26.509 37.473 12.691 1.00 76.88 180 GLU A O 1
ATOM 1386 N N . ALA A 1 181 ? -28.320 36.284 13.271 1.00 73.75 181 ALA A N 1
ATOM 1387 C CA . ALA A 1 181 ? -29.246 37.417 13.303 1.00 73.75 181 ALA A CA 1
ATOM 1388 C C . ALA A 1 181 ? -29.128 38.284 14.570 1.00 73.75 181 ALA A C 1
ATOM 1390 O O . ALA A 1 181 ? -29.573 39.428 14.545 1.00 73.75 181 ALA A O 1
ATOM 1391 N N . ALA A 1 182 ? -28.556 37.760 15.660 1.00 73.19 182 ALA A N 1
ATOM 1392 C CA . ALA A 1 182 ? -28.404 38.497 16.915 1.00 73.19 182 ALA A CA 1
ATOM 1393 C C . ALA A 1 182 ? -27.287 39.558 16.872 1.00 73.19 182 ALA A C 1
ATOM 1395 O O . ALA A 1 182 ? -27.346 40.493 17.659 1.00 73.19 182 ALA A O 1
ATOM 1396 N N . GLY A 1 183 ? -26.326 39.457 15.939 1.00 53.16 183 GLY A N 1
ATOM 1397 C CA . GLY A 1 183 ? -25.212 40.407 15.798 1.00 53.16 183 GLY A CA 1
ATOM 1398 C C . GLY A 1 183 ? -24.296 40.501 17.041 1.00 53.16 183 GLY A C 1
ATOM 1399 O O . GLY A 1 183 ? -24.656 40.044 18.120 1.00 53.16 183 GLY A O 1
ATOM 1400 N N . PRO A 1 184 ? -23.074 41.049 16.925 1.00 58.03 184 PRO A N 1
ATOM 1401 C CA . PRO A 1 184 ? -22.158 41.204 18.063 1.00 58.03 184 PRO A CA 1
ATOM 1402 C C . PRO A 1 184 ? -22.420 42.435 18.964 1.00 58.03 184 PRO A C 1
ATOM 1404 O O . PRO A 1 184 ? -21.612 42.700 19.848 1.00 58.03 184 PRO A O 1
ATOM 1407 N N . ASP A 1 185 ? -23.527 43.169 18.807 1.00 53.28 185 ASP A N 1
ATOM 1408 C CA . ASP A 1 185 ? -23.766 44.440 19.520 1.00 53.28 185 ASP A CA 1
ATOM 1409 C C . ASP A 1 185 ? -24.634 44.280 20.784 1.00 53.28 185 ASP A C 1
ATOM 1411 O O . ASP A 1 185 ? -25.733 44.826 20.877 1.00 53.28 185 ASP A O 1
ATOM 1415 N N . ALA A 1 186 ? -24.150 43.527 21.777 1.00 47.09 186 ALA A N 1
ATOM 1416 C CA . ALA A 1 186 ? -24.806 43.437 23.091 1.00 47.09 186 ALA A CA 1
ATOM 1417 C C . ALA A 1 186 ? -23.854 43.518 24.304 1.00 47.09 186 ALA A C 1
ATOM 1419 O O . ALA A 1 186 ? -24.258 43.185 25.414 1.00 47.09 186 ALA A O 1
ATOM 1420 N N . GLU A 1 187 ? -22.619 43.994 24.125 1.00 42.28 187 GLU A N 1
ATOM 1421 C CA . GLU A 1 187 ? -21.707 44.339 25.232 1.00 42.28 187 GLU A CA 1
ATOM 1422 C C . GLU A 1 187 ? -21.054 45.710 24.988 1.00 42.28 187 GLU A C 1
ATOM 1424 O O . GLU A 1 187 ? -19.852 45.827 24.771 1.00 42.28 187 GLU A O 1
ATOM 1429 N N . ALA A 1 188 ? -21.864 46.769 24.992 1.00 41.88 188 ALA A N 1
ATOM 1430 C CA . ALA A 1 188 ? -21.399 48.137 25.229 1.00 41.88 188 ALA A CA 1
ATOM 1431 C C . ALA A 1 188 ? -22.577 49.009 25.695 1.00 41.88 188 ALA A C 1
ATOM 1433 O O . ALA A 1 188 ? -23.145 49.774 24.916 1.00 41.88 188 ALA A O 1
ATOM 1434 N N . ALA A 1 189 ? -22.962 48.857 26.962 1.00 37.72 189 ALA A N 1
ATOM 1435 C CA . ALA A 1 189 ? -23.746 49.835 27.714 1.00 37.72 189 ALA A CA 1
ATOM 1436 C C . ALA A 1 189 ? -23.258 49.842 29.164 1.00 37.72 189 ALA A C 1
ATOM 1438 O O . ALA A 1 189 ? -23.117 48.731 29.726 1.00 37.72 189 ALA A O 1
#

Mean predicted aligned error: 15.44 Å

Nearest PDB structures (foldseek):
  3jpu-assembly3_D  TM=2.466E-01  e=4.775E+00  Pseudomonas aeruginosa

Sequence (189 aa):
MANTNTATAELRPYTVYVLYVDGISVPSYVGRTVMTVTKRLNAHRNEARKGSPYPVHEWMRRMKEAGKTVQALPVYTALSRTEADAVECFIIAEYRAMHVPIANVADGGSGTAGVIPSAESLKKRSEAQKGRKRPPRNAEWCARISASKLGTTHTEETRRLISERTKAGIAAARARKAAEAAGPDAEAA

pLDDT: mean 82.79, std 16.36, range [33.34, 97.12]

Radius of gyration: 25.21 Å; Cα contacts (8 Å, |Δi|>4): 167; chains: 1; bounding box: 61×69×53 Å

Foldseek 3Di:
DDDPPPPPPPDQKKWKKFKDWPPDPDGQEIDMDSDPQVVVVVVLQVCLVVVPPQQSSVVVVVCVVVVIDMDMGTDDIRHDLVRSQVVSLVVLVVCVVVVNNHSDPDSGPPPPPDCPDPPVSVVVVCVVPVPPDDPDDDPVVVVVVVVVCPPDDDDPVRVVVVVVVVVVVVVVVVVVVVVVVVDPPDPDD

Solvent-accessible surface area (backbone atoms only — not comparable to fu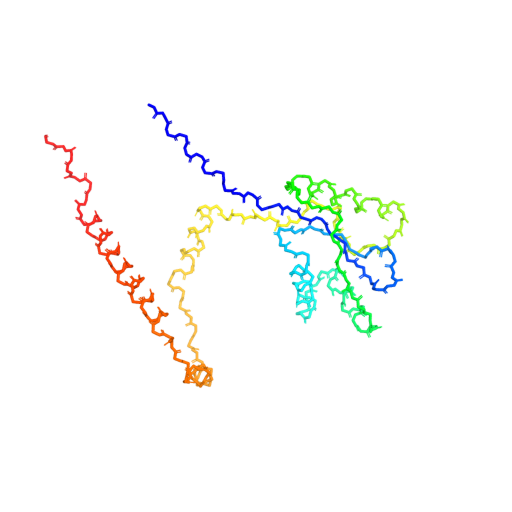ll-atom values): 11357 Å² total; per-residue (Å²): 135,84,83,85,76,78,75,76,71,80,75,71,45,23,31,29,31,33,32,28,44,76,97,46,94,62,58,38,31,74,48,73,38,67,62,56,63,70,60,50,49,52,49,48,54,51,41,27,74,72,61,46,87,51,56,55,26,48,51,52,47,54,38,48,75,70,75,45,54,79,46,68,46,82,75,46,68,79,26,54,69,69,55,37,28,52,51,42,23,48,55,49,49,52,39,51,75,68,67,48,82,48,43,55,87,64,69,47,68,74,71,93,71,80,81,70,67,49,72,64,54,49,48,55,52,47,56,69,54,56,86,62,79,73,77,87,78,57,70,68,61,53,49,53,54,50,59,74,50,60,87,73,72,77,52,71,68,58,49,48,55,53,50,53,53,50,52,53,50,52,53,54,51,50,52,50,54,51,58,65,71,61,57,90,85,80,85,86,130

Secondary structure (DSSP, 8-state):
-----------PPEEEEEEEETT--S-SEEEEESS-HHHHHHHHHHHHHTT--SHHHHHHHHHHHTTPPEEEEEEEEEE-HHHHHHHHHHHHHHHHHTT------S-SS---------HHHHHHHHHHHTT-PPPPPPHHHHHHHHHHHTT----HHHHHHHHHHHHHHHHHHHHHHHHHHH-S-SS--